Protein AF-A0A965UVC6-F1 (afdb_monomer_lite)

pLDDT: mean 78.55, std 13.64, range [36.78, 94.44]

Secondary structure (DSSP, 8-state):
-PPPPPPPPPPGGGSPPTTS-HHHHTTGGGS-HHHHHHHHHHHHHHHHHHHHHHHHHHHHHHHHHHHGGGHHHHHHTT--HHHHHHHHHHHHHHHHHS-HHHHHHHHHHHIIIIIIHHH-THHHHHHHHHHTT------HHHHHHHHHHHHHHHHHHHHHHHHHHHHHHHHHHHHHHHHHHHHHHHTTSTTTTTSHHHHHHHHHHHHHTT----HHHHHHHHHHH-HHHHHHHHHHHHHHHHHHHHHHHHHHHHHHHHHTT-------------HHHHHHHHHHHH--

Structure (mmCIF, N/CA/C/O backbone):
data_AF-A0A965UVC6-F1
#
_entry.id   AF-A0A965UVC6-F1
#
loop_
_atom_site.group_PDB
_atom_site.id
_atom_site.type_symbol
_atom_site.label_atom_id
_atom_site.label_alt_id
_atom_site.label_comp_id
_atom_site.label_asym_id
_atom_site.label_entity_id
_atom_site.label_seq_id
_atom_site.pdbx_PDB_ins_code
_atom_site.Cartn_x
_atom_site.Cartn_y
_atom_site.Cartn_z
_atom_site.occupancy
_atom_site.B_iso_or_equiv
_atom_site.auth_seq_id
_atom_site.auth_comp_id
_atom_site.auth_asym_id
_atom_site.auth_atom_id
_atom_site.pdbx_PDB_model_num
ATOM 1 N N . MET A 1 1 ? 54.326 5.078 -13.523 1.00 43.41 1 MET A N 1
ATOM 2 C CA . MET A 1 1 ? 52.968 5.033 -14.102 1.00 43.41 1 MET A CA 1
ATOM 3 C C . MET A 1 1 ? 52.006 5.610 -13.079 1.00 43.41 1 MET A C 1
ATOM 5 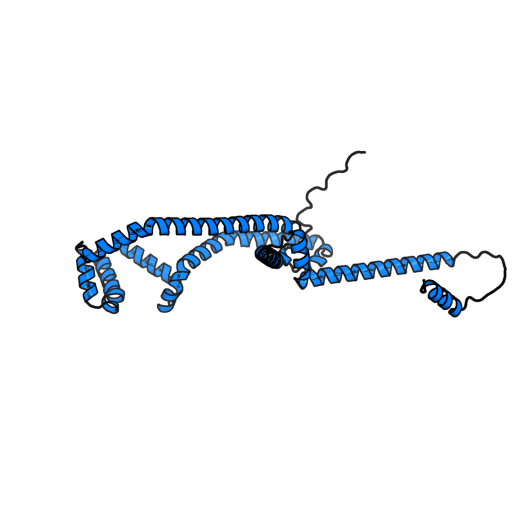O O . MET A 1 1 ? 51.889 5.038 -12.004 1.00 43.41 1 MET A O 1
ATOM 9 N N . GLN A 1 2 ? 51.420 6.780 -13.345 1.00 37.00 2 GLN A N 1
ATOM 10 C CA . GLN A 1 2 ? 50.394 7.352 -12.468 1.00 37.00 2 GLN A CA 1
ATOM 11 C C . GLN A 1 2 ? 49.068 6.607 -12.692 1.00 37.00 2 GLN A C 1
ATOM 13 O O . GLN A 1 2 ? 48.707 6.376 -13.848 1.00 37.00 2 GLN A O 1
ATOM 18 N N . PRO A 1 3 ? 48.348 6.210 -11.630 1.00 43.28 3 PRO A N 1
ATOM 19 C CA . PRO A 1 3 ? 47.014 5.649 -11.773 1.00 43.28 3 PRO A CA 1
ATOM 20 C C . PRO A 1 3 ? 46.064 6.746 -12.272 1.00 43.28 3 PRO A C 1
ATOM 22 O O . PRO A 1 3 ? 45.997 7.830 -11.694 1.00 43.28 3 PRO A O 1
ATOM 25 N N . GLY A 1 4 ? 45.364 6.468 -13.374 1.00 41.16 4 GLY A N 1
ATOM 26 C CA . GLY A 1 4 ? 44.398 7.386 -13.977 1.00 41.16 4 GLY A CA 1
ATOM 27 C C . GLY A 1 4 ? 43.240 7.740 -13.030 1.00 41.16 4 GLY A C 1
ATOM 28 O O . GLY A 1 4 ? 42.971 7.005 -12.073 1.00 41.16 4 GLY A O 1
ATOM 29 N N . PRO A 1 5 ? 42.550 8.867 -13.274 1.00 48.66 5 PRO A N 1
ATOM 30 C CA . PRO A 1 5 ? 41.519 9.369 -12.378 1.00 48.66 5 PRO A CA 1
ATOM 31 C C . PRO A 1 5 ? 40.356 8.375 -12.286 1.00 48.66 5 PRO A C 1
ATOM 33 O O . PRO A 1 5 ? 39.847 7.886 -13.296 1.00 48.66 5 PRO A O 1
ATOM 36 N N . LYS A 1 6 ? 39.937 8.070 -11.050 1.00 50.59 6 LYS A N 1
ATOM 37 C CA . LYS A 1 6 ? 38.729 7.284 -10.775 1.00 50.59 6 LYS A CA 1
ATOM 38 C C . LYS A 1 6 ? 37.532 7.975 -11.446 1.00 50.59 6 LYS A C 1
ATOM 40 O O . LYS A 1 6 ? 37.390 9.186 -11.266 1.00 50.59 6 LYS A O 1
ATOM 45 N N . PRO A 1 7 ? 36.667 7.251 -12.181 1.00 44.34 7 PRO A N 1
ATOM 46 C CA . PRO A 1 7 ? 35.472 7.845 -12.763 1.00 44.34 7 PRO A CA 1
ATOM 47 C C . PRO A 1 7 ? 34.614 8.436 -11.644 1.00 44.34 7 PRO A C 1
ATOM 49 O O . PRO A 1 7 ? 34.225 7.722 -10.717 1.00 44.34 7 PRO A O 1
ATOM 52 N N . GLY A 1 8 ? 34.357 9.742 -11.715 1.00 42.81 8 GLY A N 1
ATOM 53 C CA . GLY A 1 8 ? 33.402 10.406 -10.836 1.00 42.81 8 GLY A CA 1
ATOM 54 C C . GLY A 1 8 ? 31.992 9.820 -11.002 1.00 42.81 8 GLY A C 1
ATOM 55 O O . GLY A 1 8 ? 31.715 9.135 -11.994 1.00 42.81 8 GLY A O 1
ATOM 56 N N . PRO A 1 9 ? 31.088 10.057 -10.038 1.00 47.34 9 PRO A N 1
ATOM 57 C CA . PRO A 1 9 ? 29.705 9.610 -10.143 1.00 47.34 9 PRO A CA 1
ATOM 58 C C . PRO A 1 9 ? 29.077 10.204 -11.410 1.00 47.34 9 PRO A C 1
ATOM 60 O O . PRO A 1 9 ? 29.049 11.420 -11.586 1.00 47.34 9 PRO A O 1
ATOM 63 N N . LYS A 1 10 ? 28.618 9.330 -12.314 1.00 44.72 10 LYS A N 1
ATOM 64 C CA . LYS A 1 10 ? 27.955 9.733 -13.561 1.00 44.72 10 LYS A CA 1
ATOM 65 C C . LYS A 1 10 ? 26.745 10.626 -13.249 1.00 44.72 10 LYS A C 1
ATOM 67 O O . LYS A 1 10 ? 25.980 10.274 -12.345 1.00 44.72 10 LYS A O 1
ATOM 72 N N . PRO A 1 11 ? 26.545 11.735 -13.980 1.00 45.03 11 PRO A N 1
ATOM 73 C CA . PRO A 1 11 ? 25.421 12.632 -13.750 1.00 45.03 11 PRO A CA 1
ATOM 74 C C . PRO A 1 11 ? 24.090 11.882 -13.917 1.00 45.03 11 PRO A C 1
ATOM 76 O O . PRO A 1 11 ? 23.896 11.120 -14.864 1.00 45.03 11 PRO A O 1
ATOM 79 N N . GLN A 1 12 ? 23.160 12.103 -12.984 1.00 51.09 12 GLN A N 1
ATOM 80 C CA . GLN A 1 12 ? 21.847 11.441 -12.911 1.00 51.09 12 GLN A CA 1
ATOM 81 C C . GLN A 1 12 ? 20.962 11.628 -14.165 1.00 51.09 12 GLN A C 1
ATOM 83 O O . GLN A 1 12 ? 19.968 10.925 -14.298 1.00 51.09 12 GLN A O 1
ATOM 88 N N . GLY A 1 13 ? 21.332 12.504 -15.108 1.00 54.81 13 GLY A N 1
ATOM 89 C CA . GLY A 1 13 ? 20.620 12.725 -16.375 1.00 54.81 13 GLY A CA 1
ATOM 90 C C . GLY A 1 13 ? 20.910 11.716 -17.498 1.00 54.81 13 GLY A C 1
ATOM 91 O O . GLY A 1 13 ? 20.270 11.773 -18.545 1.00 54.81 13 GLY A O 1
ATOM 92 N N . GLU A 1 14 ? 21.855 10.785 -17.322 1.00 62.16 14 GLU A N 1
ATOM 93 C CA . GLU A 1 14 ? 22.185 9.795 -18.365 1.00 62.16 14 GLU A CA 1
ATOM 94 C C . GLU A 1 14 ? 21.266 8.564 -18.373 1.00 62.16 14 GLU A C 1
ATOM 96 O O . GLU A 1 14 ? 21.222 7.842 -19.371 1.00 62.16 14 GLU A O 1
ATOM 101 N N . ARG A 1 15 ? 20.534 8.292 -17.286 1.00 74.50 15 ARG A N 1
ATOM 102 C CA . ARG A 1 15 ? 19.712 7.078 -17.177 1.00 74.50 15 ARG A CA 1
ATOM 103 C C . ARG A 1 15 ? 18.270 7.352 -17.584 1.00 74.50 15 ARG A C 1
ATOM 105 O O . ARG A 1 15 ? 17.692 8.360 -17.192 1.00 74.50 15 ARG A O 1
ATOM 112 N N . ALA A 1 16 ? 17.699 6.424 -18.347 1.00 84.25 16 ALA A N 1
ATOM 113 C CA . ALA A 1 16 ? 16.284 6.451 -18.686 1.00 84.25 16 ALA A CA 1
ATOM 114 C C . ALA A 1 16 ? 15.423 6.383 -17.410 1.00 84.25 16 ALA A C 1
ATOM 116 O O . ALA A 1 16 ? 15.834 5.715 -16.451 1.00 84.25 16 ALA A O 1
ATOM 117 N N . PRO A 1 17 ? 14.233 7.010 -17.389 1.00 85.94 17 PRO A N 1
ATOM 118 C CA . PRO A 1 17 ? 13.333 6.920 -16.245 1.00 85.94 17 PRO A CA 1
ATOM 119 C C . PRO A 1 17 ? 13.006 5.464 -15.894 1.00 85.94 17 PRO A C 1
ATOM 121 O O . PRO A 1 17 ? 12.679 4.652 -16.761 1.00 85.94 17 PRO A O 1
ATOM 124 N N . ALA A 1 18 ? 13.095 5.121 -14.607 1.00 81.06 18 ALA A N 1
ATOM 125 C CA . ALA A 1 18 ? 12.882 3.752 -14.131 1.00 81.06 18 ALA A CA 1
ATOM 126 C C . ALA A 1 18 ? 11.429 3.277 -14.292 1.00 81.06 18 ALA A C 1
ATOM 128 O O . ALA A 1 18 ? 11.187 2.079 -14.393 1.00 81.06 18 ALA A O 1
ATOM 129 N N . SER A 1 19 ? 10.482 4.217 -14.338 1.00 81.62 19 SER A N 1
ATOM 130 C CA . SER A 1 19 ? 9.057 3.982 -14.589 1.00 81.62 19 SER A CA 1
ATOM 131 C C . SER A 1 19 ? 8.773 3.472 -16.007 1.00 81.62 19 SER A C 1
ATOM 133 O O . SER A 1 19 ? 7.699 2.931 -16.271 1.00 81.62 19 SER A O 1
ATOM 135 N N . TRP A 1 20 ? 9.715 3.644 -16.938 1.00 86.12 20 TRP A N 1
ATOM 136 C CA . TRP A 1 20 ? 9.533 3.242 -18.325 1.00 86.12 20 TRP A CA 1
ATOM 137 C C . TRP A 1 20 ? 9.774 1.751 -18.514 1.00 86.12 20 TRP A C 1
ATOM 139 O O . TRP A 1 20 ? 10.645 1.145 -17.885 1.00 86.12 20 TRP A O 1
ATOM 149 N N . ARG A 1 21 ? 9.041 1.183 -19.475 1.00 86.31 21 ARG A N 1
ATOM 150 C CA . ARG A 1 21 ? 9.212 -0.206 -19.903 1.00 86.31 21 ARG A CA 1
ATOM 151 C C . ARG A 1 21 ? 10.644 -0.454 -20.397 1.00 86.31 21 ARG A C 1
ATOM 153 O O . ARG A 1 21 ? 11.158 0.391 -21.137 1.00 86.31 21 ARG A O 1
ATOM 160 N N . PRO A 1 22 ? 11.244 -1.622 -20.094 1.00 84.31 22 PRO A N 1
ATOM 161 C CA . PRO A 1 22 ? 12.591 -1.987 -20.534 1.00 84.31 22 PRO A CA 1
ATOM 162 C C . PRO A 1 22 ? 12.847 -1.723 -22.019 1.00 84.31 22 PRO A C 1
ATOM 164 O O . PRO A 1 22 ? 13.830 -1.074 -22.361 1.00 84.31 22 PRO A O 1
ATOM 167 N N . GLU A 1 23 ? 11.921 -2.143 -22.888 1.00 85.00 23 GLU A N 1
ATOM 168 C CA . GLU A 1 23 ? 12.033 -1.967 -24.345 1.00 85.00 23 GLU A CA 1
ATOM 169 C C . GLU A 1 23 ? 12.188 -0.496 -24.761 1.00 85.00 23 GLU A C 1
ATOM 171 O O . GLU A 1 23 ? 12.938 -0.176 -25.677 1.00 85.00 23 GLU A O 1
ATOM 176 N N . VAL A 1 24 ? 11.483 0.413 -24.086 1.00 85.81 24 VAL A N 1
ATOM 177 C CA . VAL A 1 24 ? 11.485 1.846 -24.413 1.00 85.81 24 VAL A CA 1
ATOM 178 C C . VAL A 1 24 ? 12.762 2.512 -23.904 1.00 85.81 24 VAL A C 1
ATOM 180 O O . VAL A 1 24 ? 13.294 3.414 -24.553 1.00 85.81 24 VAL A O 1
ATOM 183 N N . ARG A 1 25 ? 13.301 2.041 -22.772 1.00 86.56 25 ARG A N 1
ATOM 184 C CA . ARG A 1 25 ? 14.552 2.560 -22.199 1.00 86.56 25 ARG A CA 1
ATOM 185 C C . ARG A 1 25 ? 15.756 2.338 -23.121 1.00 86.56 25 ARG A C 1
ATOM 187 O O . ARG A 1 25 ? 16.666 3.162 -23.100 1.00 86.56 25 ARG A O 1
ATOM 194 N N . GLU A 1 26 ? 15.730 1.324 -23.993 1.00 86.06 26 GLU A N 1
ATOM 195 C CA . GLU A 1 26 ? 16.761 1.105 -25.026 1.00 86.06 26 GLU A CA 1
ATOM 196 C C . GLU A 1 26 ? 16.934 2.303 -25.969 1.00 86.06 26 GLU A C 1
ATOM 198 O O . GLU A 1 26 ? 18.038 2.598 -26.429 1.00 86.06 26 GLU A O 1
ATOM 203 N N . HIS A 1 27 ? 15.845 3.022 -26.241 1.00 87.00 27 HIS A N 1
ATOM 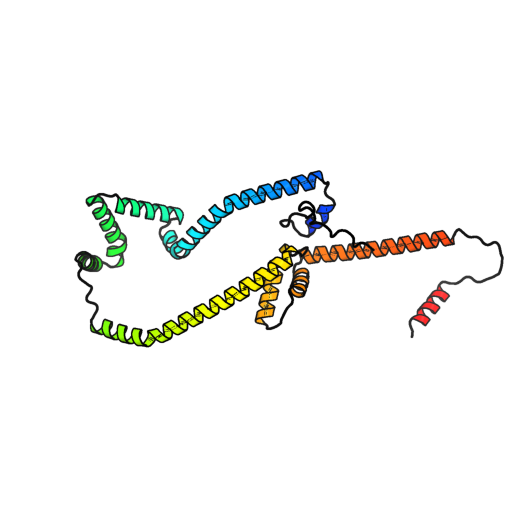204 C CA . HIS A 1 27 ? 15.837 4.165 -27.149 1.00 87.00 27 HIS A CA 1
ATOM 205 C C . HIS A 1 27 ? 16.272 5.473 -26.477 1.00 87.00 27 HIS A C 1
ATOM 207 O O . HIS A 1 27 ? 16.463 6.477 -27.158 1.00 87.00 27 HIS A O 1
ATOM 213 N N . TRP A 1 28 ? 16.493 5.483 -25.159 1.00 87.19 28 TRP A N 1
ATOM 214 C CA . TRP A 1 28 ? 16.831 6.693 -24.404 1.00 87.19 28 TRP A CA 1
ATOM 215 C C . TRP A 1 28 ? 18.083 7.404 -24.929 1.00 87.19 28 TRP A C 1
ATOM 217 O O . TRP A 1 28 ? 18.104 8.625 -25.094 1.00 87.19 28 TRP A O 1
ATOM 227 N N . ALA A 1 29 ? 19.121 6.636 -25.265 1.00 86.00 29 ALA A N 1
ATOM 228 C CA . ALA A 1 29 ? 20.362 7.183 -25.808 1.00 86.00 29 ALA A CA 1
ATOM 229 C C . ALA A 1 29 ? 20.173 7.846 -27.188 1.00 86.00 29 ALA A C 1
ATOM 231 O O . ALA A 1 29 ? 20.958 8.720 -27.550 1.00 86.00 29 ALA A O 1
ATOM 232 N N . GLN A 1 30 ? 19.128 7.461 -27.930 1.00 88.75 30 GLN A N 1
ATOM 233 C CA . GLN A 1 30 ? 18.809 7.988 -29.263 1.00 88.75 30 GLN A CA 1
ATOM 234 C C . GLN A 1 30 ? 18.066 9.331 -29.200 1.00 88.75 30 GLN A C 1
ATOM 236 O O . GLN A 1 30 ? 18.016 10.046 -30.198 1.00 88.75 30 GLN A O 1
ATOM 241 N N . LEU A 1 31 ? 17.496 9.691 -28.043 1.00 86.69 31 LEU A N 1
ATOM 242 C CA . LEU A 1 31 ? 16.800 10.963 -27.871 1.00 86.69 31 LEU A CA 1
ATOM 243 C C . LEU A 1 31 ? 17.791 12.141 -27.873 1.00 86.69 31 LEU A C 1
ATOM 245 O O . LEU A 1 31 ? 18.856 12.036 -27.258 1.00 86.69 31 LEU A O 1
ATOM 249 N N . PRO A 1 32 ? 17.448 13.285 -28.494 1.00 90.75 32 PRO A N 1
ATOM 250 C CA . PRO A 1 32 ? 18.256 14.495 -28.393 1.00 90.75 32 PRO A CA 1
ATOM 251 C C . PRO A 1 32 ? 18.433 14.944 -26.937 1.00 90.75 32 PRO A C 1
ATOM 253 O O . PRO A 1 32 ? 17.515 14.834 -26.122 1.00 90.75 32 PRO A O 1
ATOM 256 N N . GLU A 1 33 ? 19.594 15.514 -26.619 1.00 86.38 33 GLU A N 1
ATOM 257 C CA . GLU A 1 33 ? 19.902 16.065 -25.294 1.00 86.38 33 GLU A CA 1
ATOM 258 C C . GLU A 1 33 ? 18.836 17.027 -24.729 1.00 86.38 33 GLU A C 1
ATOM 260 O O . GLU A 1 33 ? 18.436 16.810 -23.583 1.00 86.38 33 GLU A O 1
ATOM 265 N N . PRO A 1 34 ? 18.289 18.007 -25.486 1.00 87.88 34 PRO A N 1
ATOM 266 C CA . PRO A 1 34 ? 17.251 18.891 -24.948 1.00 87.88 34 PRO A CA 1
ATOM 267 C C . PRO A 1 34 ? 15.970 18.139 -24.557 1.00 87.88 34 PRO A C 1
ATOM 269 O O . PRO A 1 34 ? 15.313 18.502 -23.586 1.00 87.88 34 PRO A O 1
ATOM 272 N N . VAL A 1 35 ? 15.635 17.053 -25.264 1.00 88.62 35 VAL A N 1
ATOM 273 C CA . VAL A 1 35 ? 14.462 16.223 -24.947 1.00 88.62 35 VAL A CA 1
ATOM 274 C C . VAL A 1 35 ? 14.707 15.419 -23.672 1.00 88.62 35 VAL A C 1
ATOM 276 O O . VAL A 1 35 ? 13.840 15.370 -22.803 1.00 88.62 35 VAL A O 1
ATOM 279 N N . ARG A 1 36 ? 15.898 14.825 -23.518 1.00 88.06 36 ARG A N 1
ATOM 280 C CA . ARG A 1 36 ? 16.261 14.109 -22.284 1.00 88.06 36 ARG A CA 1
ATOM 281 C C . ARG A 1 36 ? 16.237 15.029 -21.065 1.00 88.06 36 ARG A C 1
ATOM 283 O O . ARG A 1 36 ? 15.727 14.624 -20.023 1.00 88.06 36 ARG A O 1
ATOM 290 N N . ALA A 1 37 ? 16.744 16.255 -21.200 1.00 87.31 37 ALA A N 1
ATOM 291 C CA . ALA A 1 37 ? 16.749 17.242 -20.123 1.00 87.31 37 ALA A CA 1
ATOM 292 C C . ALA A 1 37 ? 15.326 17.606 -19.661 1.00 87.31 37 ALA A C 1
ATOM 294 O O . ALA A 1 37 ? 15.052 17.600 -18.460 1.00 87.31 37 ALA A O 1
ATOM 295 N N . GLU A 1 38 ? 14.402 17.845 -20.597 1.00 89.31 38 GLU A N 1
ATOM 296 C CA . GLU A 1 38 ? 12.999 18.132 -20.267 1.00 89.31 38 GLU A CA 1
ATOM 297 C C . GLU A 1 38 ? 12.275 16.931 -19.642 1.00 89.31 38 GLU A C 1
ATOM 299 O O . GLU A 1 38 ? 11.506 17.101 -18.695 1.00 89.31 38 GLU A O 1
ATOM 304 N N . VAL A 1 39 ? 12.556 15.704 -20.095 1.00 90.00 39 VAL A N 1
ATOM 305 C CA . VAL A 1 39 ? 12.002 14.492 -19.465 1.00 90.00 39 VAL A CA 1
ATOM 306 C C . VAL A 1 39 ? 12.486 14.358 -18.022 1.00 90.00 39 VAL A C 1
ATOM 308 O O . VAL A 1 39 ? 11.670 14.164 -17.127 1.00 90.00 39 VAL A O 1
ATOM 311 N N . VAL A 1 40 ? 13.789 14.517 -17.766 1.00 88.06 40 VAL A N 1
ATOM 312 C CA . VAL A 1 40 ? 14.339 14.443 -16.400 1.00 88.06 40 VAL A CA 1
ATOM 313 C C . VAL A 1 40 ? 13.729 15.524 -15.506 1.00 88.06 40 VAL A C 1
ATOM 315 O O . VAL A 1 40 ? 13.339 15.235 -14.376 1.00 88.06 40 VAL A O 1
ATOM 318 N N . ARG A 1 41 ? 13.580 16.755 -16.013 1.00 91.31 41 ARG A N 1
ATOM 319 C CA . ARG A 1 41 ? 12.909 17.842 -15.289 1.00 91.31 41 ARG A CA 1
ATOM 320 C C . ARG A 1 41 ? 11.474 17.462 -14.903 1.00 91.31 41 ARG A C 1
ATOM 322 O O . ARG A 1 41 ? 11.091 17.651 -13.749 1.00 91.31 41 ARG A O 1
ATOM 329 N N . ARG A 1 42 ? 10.691 16.932 -15.849 1.00 91.31 42 ARG A N 1
ATOM 330 C CA . ARG A 1 42 ? 9.303 16.501 -15.611 1.00 91.31 42 ARG A CA 1
ATOM 331 C C . ARG A 1 42 ? 9.211 15.348 -14.618 1.00 91.31 42 ARG A C 1
ATOM 333 O O . ARG A 1 42 ? 8.345 15.379 -13.753 1.00 91.31 42 ARG A O 1
ATOM 340 N N . GLU A 1 43 ? 10.105 14.368 -14.694 1.00 89.44 43 GLU A N 1
ATOM 341 C CA . GLU A 1 43 ? 10.148 13.249 -13.742 1.00 89.44 43 GLU A CA 1
ATOM 342 C C . GLU A 1 43 ? 10.423 13.736 -12.312 1.00 89.44 43 GLU A C 1
ATOM 344 O O . GLU A 1 43 ? 9.757 13.302 -11.375 1.00 89.44 43 GLU A O 1
ATOM 349 N N . VAL A 1 44 ? 11.341 14.693 -12.131 1.00 88.00 44 VAL A N 1
ATOM 350 C CA . VAL A 1 44 ? 11.598 15.304 -10.815 1.00 88.00 44 VAL A CA 1
ATOM 351 C C . VAL A 1 44 ? 10.370 16.059 -10.300 1.00 88.00 44 VAL A C 1
ATOM 353 O O . VAL A 1 44 ? 10.033 15.946 -9.122 1.00 88.00 44 VAL A O 1
ATOM 356 N N . GLU A 1 45 ? 9.680 16.804 -11.166 1.00 90.00 45 GLU A N 1
ATOM 357 C CA . GLU A 1 45 ? 8.448 17.515 -10.808 1.00 90.00 45 GLU A CA 1
ATOM 358 C C . GLU A 1 45 ? 7.343 16.546 -10.365 1.00 90.00 45 GLU A C 1
ATOM 360 O O . GLU A 1 45 ? 6.764 16.723 -9.293 1.00 90.00 45 GLU A O 1
ATOM 365 N N . VAL A 1 46 ? 7.108 15.480 -11.136 1.00 89.88 46 VAL A N 1
ATOM 366 C CA . VAL A 1 46 ? 6.134 14.432 -10.803 1.00 89.88 46 VAL A CA 1
ATOM 367 C C . VAL A 1 46 ? 6.501 13.747 -9.490 1.00 89.88 46 VAL A C 1
ATOM 369 O O . VAL A 1 46 ? 5.644 13.583 -8.620 1.00 89.88 46 VAL A O 1
ATOM 372 N N . GLN A 1 47 ? 7.774 13.388 -9.308 1.00 86.31 47 GLN A N 1
ATOM 373 C CA . GLN A 1 47 ? 8.247 12.747 -8.085 1.00 86.31 47 GLN A CA 1
ATOM 374 C C . GLN A 1 47 ? 8.040 13.646 -6.864 1.00 86.31 47 GLN A C 1
ATOM 376 O O . GLN A 1 47 ? 7.610 13.163 -5.816 1.00 86.31 47 GLN A O 1
ATOM 381 N N . ARG A 1 48 ? 8.284 14.955 -6.997 1.00 88.69 48 ARG A N 1
ATOM 382 C CA . ARG A 1 48 ? 8.028 15.932 -5.935 1.00 88.69 48 ARG A CA 1
ATOM 383 C C . ARG A 1 48 ? 6.542 15.994 -5.582 1.00 88.69 48 ARG A C 1
ATOM 385 O O . ARG A 1 48 ? 6.199 15.838 -4.416 1.00 88.69 48 ARG A O 1
ATOM 392 N N . THR A 1 49 ? 5.653 16.131 -6.564 1.00 87.56 49 THR A N 1
ATOM 393 C CA . THR A 1 49 ? 4.199 16.172 -6.316 1.00 87.56 49 THR A CA 1
ATOM 394 C C . THR A 1 49 ? 3.677 14.864 -5.703 1.00 87.56 49 THR A C 1
ATOM 396 O O . THR A 1 49 ? 2.788 14.860 -4.844 1.00 87.56 49 THR A O 1
ATOM 399 N N . LEU A 1 50 ? 4.253 13.721 -6.086 1.00 87.56 50 LEU A N 1
ATOM 400 C CA . LEU A 1 50 ? 3.947 12.441 -5.449 1.00 87.56 50 LEU A CA 1
ATOM 401 C C . LEU A 1 50 ? 4.424 12.396 -3.993 1.00 87.56 50 LEU A C 1
ATOM 403 O O . LEU A 1 50 ? 3.704 11.862 -3.150 1.00 87.56 50 LEU A O 1
ATOM 407 N N . GLN A 1 51 ? 5.593 12.956 -3.682 1.00 86.81 51 GLN A N 1
ATOM 408 C CA . GLN A 1 51 ? 6.097 13.044 -2.309 1.00 86.81 51 GLN A CA 1
ATOM 409 C C . GLN A 1 51 ? 5.243 13.971 -1.440 1.00 86.81 51 GLN A C 1
ATOM 411 O O . GLN A 1 51 ? 4.894 13.586 -0.328 1.00 86.81 51 GLN A O 1
ATOM 416 N N . GLU A 1 52 ? 4.834 15.129 -1.957 1.00 88.56 52 GLU A N 1
ATOM 417 C CA . GLU A 1 52 ? 3.953 16.075 -1.252 1.00 88.56 52 GLU A CA 1
ATOM 418 C C . GLU A 1 52 ? 2.617 15.423 -0.858 1.00 88.56 52 GLU A C 1
ATOM 420 O O . GLU A 1 52 ? 2.118 15.604 0.249 1.00 88.56 52 GLU A O 1
ATOM 425 N N . SER A 1 53 ? 2.063 14.578 -1.730 1.00 88.44 53 SER A N 1
ATOM 426 C CA . SER A 1 53 ? 0.834 13.822 -1.450 1.00 88.44 53 SER A CA 1
ATOM 427 C C . SER A 1 53 ? 1.066 12.493 -0.721 1.00 88.44 53 SER A C 1
ATOM 429 O O . SER A 1 53 ? 0.104 11.800 -0.383 1.00 88.44 53 SER A O 1
ATOM 431 N N . ALA A 1 54 ? 2.316 12.079 -0.491 1.00 86.75 54 ALA A N 1
ATOM 432 C CA . ALA A 1 54 ? 2.613 10.803 0.156 1.00 86.75 54 ALA A CA 1
ATOM 433 C C . ALA A 1 54 ? 2.195 10.807 1.630 1.00 86.75 54 ALA A C 1
ATOM 435 O O . ALA A 1 54 ? 1.692 9.800 2.121 1.00 86.75 54 ALA A O 1
ATOM 436 N N . GLU A 1 55 ? 2.368 11.930 2.329 1.00 86.12 55 GLU A N 1
ATOM 437 C CA . GLU A 1 55 ? 1.952 12.063 3.727 1.00 86.12 55 GLU A CA 1
ATOM 438 C C . GLU A 1 55 ? 0.428 11.998 3.871 1.00 86.12 55 GLU A C 1
ATOM 440 O O . GLU A 1 55 ? -0.081 11.202 4.657 1.00 86.12 55 GLU A O 1
ATOM 445 N N . ALA A 1 56 ? -0.308 12.737 3.035 1.00 85.44 56 ALA A N 1
ATOM 446 C CA . ALA A 1 56 ? -1.769 12.689 3.015 1.00 85.44 56 ALA A CA 1
ATOM 447 C C . ALA A 1 56 ? -2.298 11.272 2.727 1.00 85.44 56 ALA A C 1
ATOM 449 O O . ALA A 1 56 ? -3.223 10.809 3.394 1.00 85.44 56 ALA A O 1
ATOM 450 N N . ARG A 1 57 ? -1.674 10.556 1.779 1.00 87.38 57 ARG A N 1
ATOM 451 C CA . ARG A 1 57 ? -2.011 9.157 1.473 1.00 87.38 57 ARG A CA 1
ATOM 452 C C . ARG A 1 57 ? -1.746 8.228 2.652 1.00 87.38 57 ARG A C 1
ATOM 454 O O . ARG A 1 57 ? -2.629 7.463 3.014 1.00 87.38 57 ARG A O 1
ATOM 461 N N . LYS A 1 58 ? -0.588 8.348 3.309 1.00 88.25 58 LYS A N 1
ATOM 462 C CA . LYS A 1 58 ? -0.275 7.560 4.513 1.00 88.25 58 LYS A CA 1
ATOM 463 C C . LYS A 1 58 ? -1.292 7.784 5.630 1.00 88.25 58 LYS A C 1
ATOM 465 O O . LYS A 1 58 ? -1.713 6.820 6.261 1.00 88.25 58 LYS A O 1
ATOM 470 N N . SER A 1 59 ? -1.697 9.030 5.866 1.00 85.62 59 SER A N 1
ATOM 471 C CA . SER A 1 59 ? -2.717 9.350 6.869 1.00 85.62 59 SER A CA 1
ATOM 472 C C . SER A 1 59 ? -4.071 8.753 6.504 1.00 85.62 59 SER A C 1
ATOM 474 O O . SER A 1 59 ? -4.726 8.152 7.354 1.00 85.62 59 SER A O 1
ATOM 476 N N . PHE A 1 60 ? -4.469 8.856 5.236 1.00 88.12 60 PHE A N 1
ATOM 477 C CA . PHE A 1 60 ? -5.698 8.239 4.747 1.00 88.12 60 PHE A CA 1
ATOM 478 C C . PHE A 1 60 ? -5.675 6.714 4.918 1.00 88.12 60 PHE A C 1
ATOM 480 O O . PHE A 1 60 ? -6.608 6.149 5.489 1.00 88.12 60 PHE A O 1
ATOM 487 N N . ASP A 1 61 ? -4.587 6.058 4.515 1.00 89.75 61 ASP A N 1
ATOM 488 C CA . ASP A 1 61 ? -4.414 4.611 4.653 1.00 89.75 61 ASP A CA 1
ATOM 489 C C . ASP A 1 61 ? -4.444 4.174 6.124 1.00 89.75 61 ASP A C 1
ATOM 491 O O . ASP A 1 61 ? -5.048 3.155 6.459 1.00 89.75 61 ASP A O 1
ATOM 495 N N . ALA A 1 62 ? -3.839 4.952 7.028 1.00 89.00 62 ALA A N 1
ATOM 496 C CA . ALA A 1 62 ? -3.864 4.680 8.464 1.00 89.00 62 ALA A CA 1
ATOM 497 C C . ALA A 1 62 ? -5.286 4.763 9.045 1.00 89.00 62 ALA A C 1
ATOM 499 O O . ALA A 1 62 ? -5.697 3.887 9.815 1.00 89.00 62 ALA A O 1
ATOM 500 N N . VAL A 1 63 ? -6.061 5.777 8.647 1.00 88.75 63 VAL A N 1
ATOM 501 C CA . VAL A 1 63 ? -7.469 5.918 9.047 1.00 88.75 63 VAL A CA 1
ATOM 502 C C . VAL A 1 63 ? -8.295 4.756 8.498 1.00 88.75 63 VAL A C 1
ATOM 504 O O . VAL A 1 63 ? -8.990 4.085 9.260 1.00 88.75 63 VAL A O 1
ATOM 507 N N . MET A 1 64 ? -8.170 4.447 7.205 1.00 88.50 64 MET A N 1
ATOM 508 C CA . MET A 1 64 ? -8.903 3.338 6.586 1.00 88.50 64 MET A CA 1
ATOM 509 C C . MET A 1 64 ? -8.543 1.991 7.215 1.00 88.50 64 MET A C 1
ATOM 511 O O . MET A 1 64 ? -9.431 1.189 7.487 1.00 88.50 64 MET A O 1
ATOM 515 N N . ARG A 1 65 ? -7.269 1.755 7.546 1.00 91.19 65 ARG A N 1
ATOM 516 C CA . ARG A 1 65 ? -6.828 0.541 8.248 1.00 91.19 65 ARG A CA 1
ATOM 517 C C . ARG A 1 65 ? -7.426 0.418 9.649 1.00 91.19 65 ARG A C 1
ATOM 519 O O . ARG A 1 65 ? -7.704 -0.693 10.091 1.00 91.19 65 ARG A O 1
ATOM 526 N N . THR A 1 66 ? -7.637 1.541 10.330 1.00 89.81 66 THR A N 1
ATOM 527 C CA . THR A 1 66 ? -8.282 1.576 11.652 1.00 89.81 66 THR A CA 1
ATOM 528 C C . THR A 1 66 ? -9.776 1.264 11.553 1.00 89.81 66 THR A C 1
ATOM 530 O O . THR A 1 66 ? -10.333 0.615 12.435 1.00 89.81 66 THR A O 1
ATOM 533 N N . ILE A 1 67 ? -10.421 1.689 10.464 1.00 90.31 67 ILE A N 1
ATOM 534 C CA . ILE A 1 67 ? -11.859 1.496 10.238 1.00 90.31 67 ILE A CA 1
ATOM 535 C C . ILE A 1 67 ? -12.172 0.143 9.591 1.00 90.31 67 ILE A C 1
ATOM 537 O O . ILE A 1 67 ? -13.278 -0.360 9.762 1.00 90.31 67 ILE A O 1
ATOM 541 N N . ALA A 1 68 ? -11.213 -0.476 8.900 1.00 92.19 68 ALA A N 1
ATOM 542 C CA . ALA A 1 68 ? -11.398 -1.724 8.158 1.00 92.19 68 ALA A CA 1
ATOM 543 C C . ALA A 1 68 ? -12.144 -2.835 8.934 1.00 92.19 68 ALA A C 1
ATOM 545 O O . ALA A 1 68 ? -13.049 -3.436 8.355 1.00 92.19 68 ALA A O 1
ATOM 546 N N . PRO A 1 69 ? -11.882 -3.091 10.235 1.00 94.44 69 PRO A N 1
ATOM 547 C CA . PRO A 1 69 ? -12.630 -4.101 10.992 1.00 94.44 69 PRO A CA 1
ATOM 548 C C . PRO A 1 69 ? -14.123 -3.776 11.169 1.00 94.44 69 PRO A C 1
ATOM 550 O O . PRO A 1 69 ? -14.930 -4.678 11.378 1.00 94.44 69 PRO A O 1
ATOM 553 N N . TYR A 1 70 ? -14.494 -2.497 11.090 1.00 91.44 70 TYR A N 1
ATOM 554 C CA . TYR A 1 70 ? -15.849 -1.994 11.317 1.00 91.44 70 TYR A CA 1
ATOM 555 C C . TYR A 1 70 ? -16.610 -1.691 10.021 1.00 91.44 70 TYR A C 1
ATOM 557 O O . TYR A 1 70 ? -17.789 -1.342 10.064 1.00 91.44 70 TYR A O 1
ATOM 565 N N . GLU A 1 71 ? -15.970 -1.843 8.858 1.00 88.56 71 GLU A N 1
ATOM 566 C CA . GLU A 1 71 ? -16.545 -1.483 7.558 1.00 88.56 71 GLU A CA 1
ATOM 567 C C . GLU A 1 71 ? -17.850 -2.242 7.264 1.00 88.56 71 GLU A C 1
ATOM 569 O O . GLU A 1 71 ? -18.787 -1.679 6.701 1.00 88.56 71 GLU A O 1
ATOM 574 N N . ALA A 1 72 ? -17.946 -3.503 7.698 1.00 91.25 72 ALA A N 1
ATOM 575 C CA . ALA A 1 72 ? -19.161 -4.303 7.556 1.00 91.25 72 ALA A CA 1
ATOM 576 C C . ALA A 1 72 ? -20.355 -3.698 8.317 1.00 91.25 72 ALA A C 1
ATOM 578 O O . ALA A 1 72 ? -21.466 -3.677 7.791 1.00 91.25 72 ALA A O 1
ATOM 579 N N . PHE A 1 73 ? -20.126 -3.161 9.520 1.00 87.50 73 PHE A N 1
ATOM 580 C CA . PHE A 1 73 ? -21.169 -2.503 10.311 1.00 87.50 73 PHE A CA 1
ATOM 581 C C . PHE A 1 73 ? -21.572 -1.163 9.694 1.00 87.50 73 PHE A C 1
ATOM 583 O O . PHE A 1 73 ? -22.757 -0.893 9.533 1.00 87.50 73 PHE A O 1
ATOM 590 N N . ILE A 1 74 ? -20.592 -0.373 9.249 1.00 88.06 74 ILE A N 1
ATOM 591 C CA . ILE A 1 74 ? -20.829 0.919 8.586 1.00 88.06 74 ILE A CA 1
ATOM 592 C C . ILE A 1 74 ? -21.667 0.735 7.311 1.00 88.06 74 ILE A C 1
ATOM 594 O O . ILE A 1 74 ? -22.606 1.492 7.064 1.00 88.06 74 ILE A O 1
ATOM 598 N N . LYS A 1 75 ? -21.374 -0.308 6.522 1.00 88.38 75 LYS A N 1
ATOM 599 C CA . LYS A 1 75 ? -22.161 -0.662 5.332 1.00 88.38 75 LYS A CA 1
ATOM 600 C C . LYS A 1 75 ? -23.563 -1.151 5.681 1.00 88.38 75 LYS A C 1
ATOM 602 O O . LYS A 1 75 ? -24.504 -0.803 4.974 1.00 88.38 75 LYS A O 1
ATOM 607 N N . ALA A 1 76 ? -23.718 -1.928 6.755 1.00 87.94 76 ALA A N 1
ATOM 608 C CA . ALA A 1 76 ? -25.031 -2.373 7.225 1.00 87.94 76 ALA A CA 1
ATOM 609 C C . ALA A 1 76 ? -25.932 -1.192 7.637 1.00 87.94 76 ALA A C 1
ATOM 611 O O . ALA A 1 76 ? -27.149 -1.261 7.480 1.00 87.94 76 ALA A O 1
ATOM 612 N N . GLU A 1 77 ? -25.335 -0.089 8.088 1.00 83.50 77 GLU A N 1
ATOM 613 C CA . GLU A 1 77 ? -26.019 1.174 8.389 1.00 83.50 77 GLU A CA 1
ATOM 614 C C . GLU A 1 77 ? -26.219 2.083 7.155 1.00 83.50 77 GLU A C 1
ATOM 616 O O . GLU A 1 77 ? -26.651 3.224 7.299 1.00 83.50 77 GLU A O 1
ATOM 621 N N . ASN A 1 78 ? -25.938 1.600 5.933 1.00 84.56 78 ASN A N 1
ATOM 622 C CA . ASN A 1 78 ? -25.971 2.376 4.681 1.00 84.56 78 ASN A CA 1
ATOM 623 C C . ASN A 1 78 ? -25.115 3.660 4.724 1.00 84.56 78 ASN A C 1
ATOM 625 O O . ASN A 1 78 ? -25.452 4.663 4.094 1.00 84.56 78 ASN A O 1
ATOM 629 N N . SER A 1 79 ? -24.003 3.627 5.461 1.00 88.06 79 SER A N 1
ATOM 630 C CA . SER A 1 79 ? -23.084 4.754 5.629 1.00 88.06 79 SER A CA 1
ATOM 631 C C . SER A 1 79 ? -21.735 4.484 4.952 1.00 88.06 79 SER A C 1
ATOM 633 O O . SER A 1 79 ? -21.457 3.382 4.471 1.00 88.06 79 SER A O 1
ATOM 635 N N . ASN A 1 80 ? -20.876 5.502 4.899 1.00 89.25 80 ASN A N 1
ATOM 636 C CA . ASN A 1 80 ? -19.487 5.373 4.462 1.00 89.25 80 ASN A CA 1
ATOM 637 C C . ASN A 1 80 ? -18.506 5.695 5.609 1.00 89.25 80 ASN A C 1
ATOM 639 O O . ASN A 1 80 ? -18.890 6.361 6.571 1.00 89.25 80 ASN A O 1
ATOM 643 N N . PRO A 1 81 ? -17.236 5.247 5.534 1.00 86.00 81 PRO A N 1
ATOM 644 C CA . PRO A 1 81 ? -16.262 5.450 6.607 1.00 86.00 81 PRO A CA 1
ATOM 645 C C . PRO A 1 81 ? -16.115 6.903 7.066 1.00 86.00 81 PRO A C 1
ATOM 647 O O . PRO A 1 81 ? -16.053 7.158 8.262 1.00 86.00 81 PRO A O 1
ATOM 650 N N . LEU A 1 82 ? -16.103 7.865 6.140 1.00 88.44 82 LEU A N 1
ATOM 651 C CA . LEU A 1 82 ? -15.940 9.278 6.488 1.00 88.44 82 LEU A CA 1
ATOM 652 C C . LEU A 1 82 ? -17.179 9.840 7.194 1.00 88.44 82 LEU A C 1
ATOM 654 O O . LEU A 1 82 ? -17.041 10.564 8.174 1.00 88.44 82 LEU A O 1
ATOM 658 N N . GLN A 1 83 ? -18.377 9.464 6.748 1.00 89.38 83 GLN A N 1
ATOM 659 C CA . GLN A 1 83 ? -19.635 9.831 7.400 1.00 89.38 83 GLN A CA 1
ATOM 660 C C . GLN A 1 83 ? -19.765 9.191 8.782 1.00 89.38 83 GLN A C 1
ATOM 662 O O . GLN A 1 83 ? -20.232 9.836 9.712 1.00 89.38 83 GLN A O 1
ATOM 667 N N . ALA A 1 84 ? -19.329 7.941 8.945 1.00 88.06 84 ALA A N 1
ATOM 668 C CA . ALA A 1 84 ? -19.320 7.278 10.244 1.00 88.06 84 ALA A CA 1
ATOM 669 C C . ALA A 1 84 ? -18.385 7.988 11.239 1.00 88.06 84 ALA A C 1
ATOM 671 O O . ALA A 1 84 ? -18.770 8.194 12.391 1.00 88.06 84 ALA A O 1
ATOM 672 N N . ILE A 1 85 ? -17.195 8.414 10.791 1.00 88.69 85 ILE A N 1
ATOM 673 C CA . ILE A 1 85 ? -16.289 9.239 11.604 1.00 88.69 85 ILE A CA 1
ATOM 674 C C . ILE A 1 85 ? -16.959 10.564 11.968 1.00 88.69 85 ILE A C 1
ATOM 676 O O . ILE A 1 85 ? -16.958 10.930 13.139 1.00 88.69 85 ILE A O 1
ATOM 680 N N . ASP A 1 86 ? -17.528 11.276 10.993 1.00 90.12 86 ASP A N 1
ATOM 681 C CA . ASP A 1 86 ? -18.167 12.575 11.224 1.00 90.12 86 ASP A CA 1
ATOM 682 C C . ASP A 1 86 ? -19.322 12.466 12.228 1.00 90.12 86 ASP A C 1
ATOM 684 O O . ASP A 1 86 ? -19.354 13.183 13.228 1.00 90.12 86 ASP A O 1
ATOM 688 N N . ASN A 1 87 ? -20.200 11.478 12.043 1.00 87.88 87 ASN A N 1
ATOM 689 C C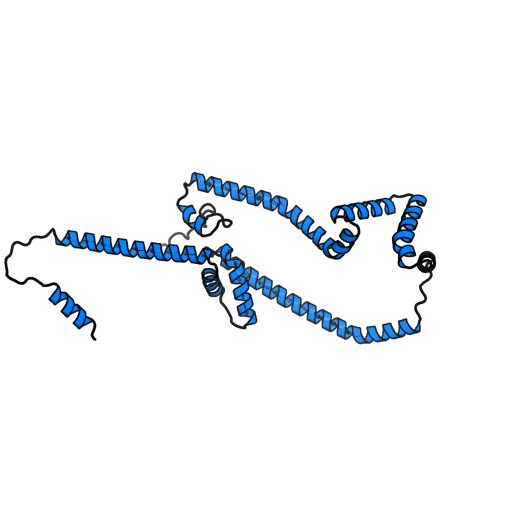A . ASN A 1 87 ? -21.292 11.190 12.965 1.00 87.88 87 ASN A CA 1
ATOM 690 C C . ASN A 1 87 ? -20.764 10.917 14.377 1.00 87.88 87 ASN A C 1
ATOM 692 O O . ASN A 1 87 ? -21.204 11.575 15.319 1.00 87.88 87 ASN A O 1
ATOM 696 N N . LEU A 1 88 ? -19.778 10.025 14.528 1.00 87.69 88 LEU A N 1
ATOM 697 C CA . LEU A 1 88 ? -19.195 9.693 15.830 1.00 87.69 88 LEU A CA 1
ATOM 698 C C . LEU A 1 88 ? -18.548 10.912 16.500 1.00 87.69 88 LEU A C 1
ATOM 700 O O . LEU A 1 88 ? -18.755 11.143 17.692 1.00 87.69 88 LEU A O 1
ATOM 704 N N . MET A 1 89 ? -17.795 1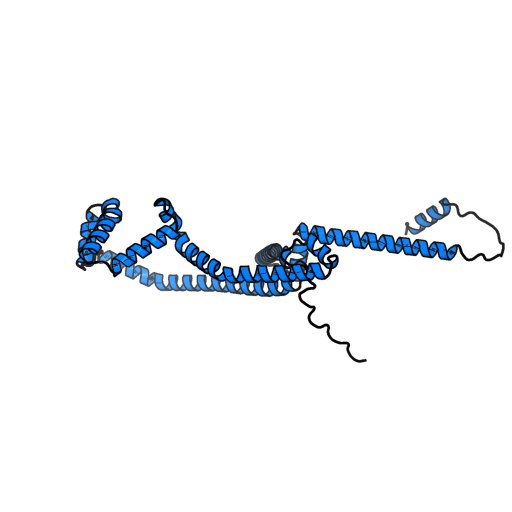1.710 15.744 1.00 90.81 89 MET A N 1
ATOM 705 C CA . MET A 1 89 ? -17.143 12.921 16.246 1.00 90.81 89 MET A CA 1
ATOM 706 C C . MET A 1 89 ? -18.168 13.986 16.639 1.00 90.81 89 MET A C 1
ATOM 708 O O . MET A 1 89 ? -18.014 14.627 17.679 1.00 90.81 89 MET A O 1
ATOM 712 N N . SER A 1 90 ? -19.247 14.139 15.869 1.00 88.88 90 SER A N 1
ATOM 713 C CA . SER A 1 90 ? -20.345 15.052 16.193 1.00 88.88 90 SER A CA 1
ATOM 714 C C . SER A 1 90 ? -21.083 14.620 17.466 1.00 88.88 90 SER A C 1
ATOM 716 O O . SER A 1 90 ? -21.389 15.458 18.318 1.00 88.88 90 SER A O 1
ATOM 718 N N . THR A 1 91 ? -21.306 13.314 17.647 1.00 87.81 91 THR A N 1
ATOM 719 C CA . THR A 1 91 ? -21.883 12.746 18.867 1.00 87.81 91 THR A CA 1
ATOM 720 C C . THR A 1 91 ? -20.951 12.982 20.047 1.00 87.81 91 THR A C 1
ATOM 722 O O . THR A 1 91 ? -21.394 13.499 21.068 1.00 87.81 91 THR A O 1
ATOM 725 N N . ALA A 1 92 ? -19.654 12.696 19.908 1.00 88.31 92 ALA A N 1
ATOM 726 C CA . 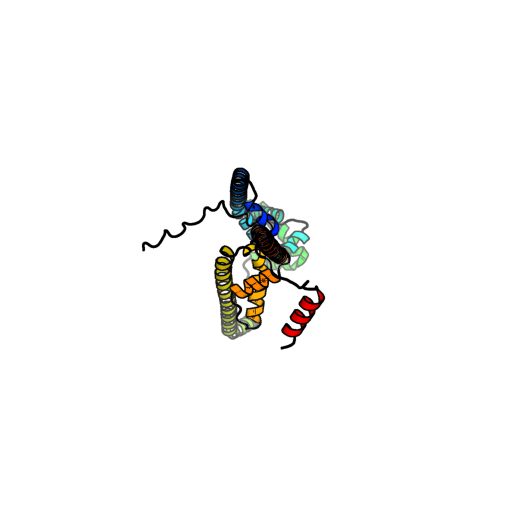ALA A 1 92 ? -18.666 12.926 20.960 1.00 88.31 92 ALA A CA 1
ATOM 727 C C . ALA A 1 92 ? -18.572 14.409 21.360 1.00 88.31 92 ALA A C 1
ATOM 729 O O . ALA A 1 92 ? -18.511 14.726 22.549 1.00 88.31 92 ALA A O 1
ATOM 730 N N . ALA A 1 93 ? -18.615 15.323 20.386 1.00 91.44 93 ALA A N 1
ATOM 731 C CA . ALA A 1 93 ? -18.640 16.759 20.643 1.00 91.44 93 ALA A CA 1
ATOM 732 C C . ALA A 1 93 ? -19.888 17.154 21.445 1.00 91.44 93 ALA A C 1
ATOM 734 O O . ALA A 1 93 ? -19.760 17.778 22.496 1.00 91.44 93 ALA A O 1
ATOM 735 N N . ARG A 1 94 ? -21.079 16.711 21.017 1.00 87.88 94 ARG A N 1
ATOM 736 C CA . ARG A 1 94 ? -22.348 16.967 21.723 1.00 87.88 94 ARG A CA 1
ATOM 737 C C . ARG A 1 94 ? -22.372 16.371 23.126 1.00 87.88 94 ARG A C 1
ATOM 739 O O . ARG A 1 94 ? -22.871 17.020 24.035 1.00 87.88 94 ARG A O 1
ATOM 746 N N . LEU A 1 95 ? -21.806 15.183 23.330 1.00 87.00 95 LEU A N 1
ATOM 747 C CA . LEU A 1 95 ? -21.701 14.588 24.663 1.00 87.00 95 LEU A CA 1
ATOM 748 C C . LEU A 1 95 ? -20.793 15.412 25.593 1.00 87.00 95 LEU A C 1
ATOM 750 O O . LEU A 1 95 ? -20.995 15.426 26.803 1.00 87.00 95 LEU A O 1
ATOM 754 N N . ARG A 1 96 ? -19.793 16.107 25.043 1.00 87.75 96 ARG A N 1
ATOM 755 C CA . ARG A 1 96 ? -18.839 16.902 25.826 1.00 87.75 96 ARG A CA 1
ATOM 756 C C . ARG A 1 96 ? -19.296 18.338 26.078 1.00 87.75 96 ARG A C 1
ATOM 758 O O . ARG A 1 96 ? -18.940 18.902 27.107 1.00 87.75 96 ARG A O 1
ATOM 765 N N . THR A 1 97 ? -20.026 18.939 25.141 1.00 91.06 97 THR A N 1
ATOM 766 C CA . THR A 1 97 ? -20.440 20.352 25.208 1.00 91.06 97 THR A CA 1
ATOM 767 C C . THR A 1 97 ? -21.933 20.544 25.459 1.00 91.06 97 THR A C 1
ATOM 769 O O . THR A 1 97 ? -22.364 21.675 25.664 1.00 91.06 97 THR A O 1
ATOM 772 N N . GLY A 1 98 ? -22.727 19.477 25.381 1.00 86.75 98 GLY A N 1
ATOM 773 C CA . GLY A 1 98 ? -24.176 19.524 25.523 1.00 86.75 98 GLY A CA 1
ATOM 774 C C . GLY A 1 98 ? -24.624 19.796 26.953 1.00 86.75 98 GLY A C 1
ATOM 775 O O . GLY A 1 98 ? -23.914 19.537 27.926 1.00 86.75 98 GLY A O 1
ATOM 776 N N . THR A 1 99 ? -25.839 20.313 27.078 1.00 91.38 99 THR A N 1
ATOM 777 C CA . THR A 1 99 ? -26.479 20.518 28.377 1.00 91.38 99 THR A CA 1
ATOM 778 C C . THR A 1 99 ? -26.986 19.188 28.948 1.00 91.38 99 THR A C 1
ATOM 780 O O . THR A 1 99 ? -27.259 18.236 28.216 1.00 91.38 99 THR A O 1
ATOM 783 N N . ALA A 1 100 ? -27.148 19.109 30.272 1.00 84.00 100 ALA A N 1
ATOM 784 C CA . ALA A 1 100 ? -27.669 17.918 30.951 1.00 84.00 100 ALA A CA 1
ATOM 785 C C . ALA A 1 100 ? -28.971 17.336 30.338 1.00 84.00 100 ALA A C 1
ATOM 787 O O . ALA A 1 100 ? -29.027 16.119 30.142 1.00 84.00 100 ALA A O 1
ATOM 788 N N . PRO A 1 101 ? -30.004 18.135 29.988 1.00 86.88 101 PRO A N 1
ATOM 789 C CA . PRO A 1 101 ? -31.206 17.591 29.352 1.00 86.88 101 PRO A CA 1
ATOM 790 C C . PRO A 1 101 ? -30.959 17.041 27.937 1.00 86.88 101 PRO A C 1
ATOM 792 O O . PRO A 1 101 ? -31.543 16.019 27.575 1.00 86.88 101 PRO A O 1
ATOM 795 N N . GLU A 1 102 ? -30.083 17.661 27.143 1.00 85.50 102 GLU A N 1
ATOM 796 C CA . GLU A 1 102 ? -29.742 17.184 25.791 1.00 85.50 102 GLU A CA 1
ATOM 797 C C . GLU A 1 102 ? -28.978 15.857 25.841 1.00 85.50 102 GLU A C 1
ATOM 799 O O . GLU A 1 102 ? -29.275 14.925 25.089 1.00 85.50 102 GLU A O 1
ATOM 804 N N . LEU A 1 103 ? -28.034 15.753 26.778 1.00 86.38 103 LEU A N 1
ATOM 805 C CA . LEU A 1 103 ? -27.305 14.526 27.088 1.00 86.38 103 LEU A CA 1
ATOM 806 C C . LEU A 1 103 ? -28.261 13.386 27.457 1.00 86.38 103 LEU A C 1
ATOM 808 O O . LEU A 1 103 ? -28.178 12.301 26.880 1.00 86.38 103 LEU A O 1
ATOM 812 N N . ALA A 1 104 ? -29.206 13.640 28.365 1.00 84.25 104 ALA A N 1
ATOM 813 C CA . ALA A 1 104 ? -30.184 12.644 28.794 1.00 84.25 104 ALA A CA 1
ATOM 814 C C . ALA A 1 104 ? -31.062 12.152 27.630 1.00 84.25 104 ALA A C 1
ATOM 816 O O . ALA A 1 104 ? -31.293 10.949 27.492 1.00 84.25 104 ALA A O 1
ATOM 817 N N . GLN A 1 105 ? -31.510 13.054 26.750 1.00 86.69 105 GLN A N 1
ATOM 818 C CA . GLN A 1 105 ? -32.287 12.677 25.565 1.00 86.69 105 GLN A CA 1
ATOM 819 C C . GLN A 1 105 ? -31.473 11.844 24.569 1.00 86.69 105 GLN A C 1
ATOM 821 O O . GLN A 1 105 ? -31.985 10.853 24.039 1.00 86.69 105 GLN A O 1
ATOM 826 N N . MET A 1 106 ? -30.212 12.213 24.333 1.00 86.25 106 MET A N 1
ATOM 827 C CA . MET A 1 106 ? -29.317 11.479 23.439 1.00 86.25 106 MET A CA 1
ATOM 828 C C . MET A 1 106 ? -29.045 10.064 23.959 1.00 86.25 106 MET A C 1
ATOM 830 O O . MET A 1 106 ? -29.225 9.093 23.222 1.00 86.25 106 MET A O 1
ATOM 834 N N . VAL A 1 107 ? -28.682 9.930 25.238 1.00 85.69 107 VAL A N 1
ATOM 835 C CA . VAL A 1 107 ? -28.436 8.627 25.873 1.00 85.69 107 VAL A CA 1
ATOM 836 C C . VAL A 1 107 ? -29.703 7.770 25.856 1.00 85.69 107 VAL A C 1
ATOM 838 O O . VAL A 1 107 ? -29.641 6.603 25.476 1.00 85.69 107 VAL A O 1
ATOM 841 N N . ALA A 1 108 ? -30.874 8.343 26.155 1.00 85.00 108 ALA A N 1
ATOM 842 C CA . ALA A 1 108 ? -32.146 7.624 26.061 1.00 85.00 108 ALA A CA 1
ATOM 843 C C . ALA A 1 108 ? -32.448 7.130 24.632 1.00 85.00 108 ALA A C 1
ATOM 845 O O . ALA A 1 108 ? -33.026 6.057 24.452 1.00 85.00 108 ALA A O 1
ATOM 846 N N . GLY A 1 109 ? -32.055 7.885 23.600 1.00 84.06 109 GLY A N 1
ATOM 847 C CA . GLY A 1 109 ? -32.121 7.452 22.202 1.00 84.06 109 GLY A CA 1
ATOM 848 C C . GLY A 1 109 ? -31.252 6.224 21.927 1.00 84.06 109 GLY A C 1
ATOM 849 O O . GLY A 1 109 ? -31.755 5.225 21.412 1.00 84.06 109 GLY A O 1
ATOM 850 N N . ILE A 1 110 ? -29.985 6.267 22.349 1.00 84.88 110 ILE A N 1
ATOM 851 C CA . ILE A 1 110 ? -29.026 5.160 22.193 1.00 84.88 110 ILE A CA 1
ATOM 852 C C . ILE A 1 110 ? -29.524 3.905 22.921 1.00 84.88 110 ILE A C 1
ATOM 854 O O . ILE A 1 110 ? -29.530 2.818 22.349 1.00 84.88 110 ILE A O 1
ATOM 858 N N . VAL A 1 111 ? -30.007 4.053 24.156 1.00 83.69 111 VAL A N 1
ATOM 859 C CA . VAL A 1 111 ? -30.543 2.949 24.969 1.00 83.69 111 VAL A CA 1
ATOM 860 C C . VAL A 1 111 ? -31.752 2.294 24.304 1.00 83.69 111 VAL A C 1
ATOM 862 O O . VAL A 1 111 ? -31.861 1.069 24.304 1.00 83.69 111 VAL A O 1
ATOM 865 N N . ARG A 1 112 ? -32.647 3.073 23.688 1.00 82.62 112 ARG A N 1
ATOM 866 C CA . ARG A 1 112 ? -33.787 2.515 22.945 1.00 82.62 112 ARG A CA 1
ATOM 867 C C . ARG A 1 112 ? -33.347 1.781 21.677 1.00 82.62 112 ARG A C 1
ATOM 869 O O . ARG A 1 112 ? -33.817 0.672 21.438 1.00 82.62 112 ARG A O 1
ATOM 876 N N . GLN A 1 113 ? -32.445 2.379 20.896 1.00 79.00 113 GLN A N 1
ATOM 877 C CA . GLN A 1 113 ? -32.026 1.856 19.592 1.00 79.00 113 GLN A CA 1
ATOM 878 C C . GLN A 1 113 ? -31.105 0.632 19.698 1.00 79.00 113 GLN A C 1
ATOM 880 O O . GLN A 1 113 ? -31.303 -0.344 18.980 1.00 79.00 113 GLN A O 1
ATOM 885 N N . PHE A 1 114 ? -30.119 0.664 20.596 1.00 79.56 114 PHE A N 1
ATOM 886 C CA . PHE A 1 114 ? -29.096 -0.383 20.719 1.00 79.56 114 PHE A CA 1
ATOM 887 C C . PHE A 1 114 ? -29.296 -1.306 21.928 1.00 79.56 114 PHE A C 1
ATOM 889 O O . PHE A 1 114 ? -28.772 -2.419 21.937 1.00 79.56 114 PHE A O 1
ATOM 896 N N . GLY A 1 115 ? -30.043 -0.858 22.940 1.00 76.00 115 GLY A N 1
ATOM 897 C CA . GLY A 1 115 ? -30.308 -1.605 24.167 1.00 76.00 115 GLY A CA 1
ATOM 898 C C . GLY A 1 115 ? -31.618 -2.382 24.098 1.00 76.00 115 GLY A C 1
ATOM 899 O O . GLY A 1 115 ? -31.637 -3.568 23.778 1.00 76.00 115 GLY A O 1
ATOM 900 N N . VAL A 1 116 ? -32.732 -1.698 24.366 1.00 76.25 116 VAL A N 1
ATOM 901 C CA . VAL A 1 116 ? -34.063 -2.314 24.529 1.00 76.25 116 VAL A CA 1
ATOM 902 C C . VAL A 1 116 ? -34.515 -3.056 23.269 1.00 76.25 116 VAL A C 1
ATOM 904 O O . VAL A 1 116 ? -35.072 -4.145 23.372 1.00 76.25 116 VAL A O 1
ATOM 907 N N . GLY A 1 117 ? -34.213 -2.530 22.077 1.00 72.25 117 GLY A N 1
ATOM 908 C CA . GLY A 1 117 ? -34.531 -3.202 20.813 1.00 72.25 117 GLY A CA 1
ATOM 909 C C . GLY A 1 117 ? -33.801 -4.536 20.595 1.00 72.25 117 GLY A C 1
ATOM 910 O O . GLY A 1 117 ? -34.307 -5.388 19.871 1.00 72.25 117 GLY A O 1
ATOM 911 N N . ARG A 1 118 ? -32.635 -4.741 21.228 1.00 72.88 118 ARG A N 1
ATOM 912 C CA . ARG A 1 118 ? -31.806 -5.950 21.071 1.00 72.88 118 ARG A CA 1
ATOM 913 C C . ARG A 1 118 ? -31.900 -6.909 22.257 1.00 72.88 118 ARG A C 1
ATOM 915 O O . ARG A 1 118 ? -31.853 -8.119 22.062 1.00 72.88 118 ARG A O 1
ATOM 922 N N . PHE A 1 119 ? -31.995 -6.374 23.468 1.00 77.44 119 PHE A N 1
ATOM 923 C CA . PHE A 1 119 ? -31.890 -7.125 24.720 1.00 77.44 119 PHE A CA 1
ATOM 924 C C . PHE A 1 119 ? -33.189 -7.110 25.540 1.00 77.44 119 PHE A C 1
ATOM 926 O O . PHE A 1 119 ? -33.280 -7.804 26.548 1.00 77.44 119 PHE A O 1
ATOM 933 N N . GLY A 1 120 ? -34.210 -6.364 25.105 1.00 75.75 120 GLY A N 1
ATOM 934 C CA . GLY A 1 120 ? -35.486 -6.243 25.806 1.00 75.75 120 GLY A CA 1
ATOM 935 C C . GLY A 1 120 ? -35.410 -5.372 27.063 1.00 75.75 120 GLY A C 1
ATOM 936 O O . GLY A 1 120 ? -34.443 -4.647 27.298 1.00 75.75 120 GLY A O 1
ATOM 937 N N . ASN A 1 121 ? -36.459 -5.433 27.885 1.00 77.12 121 ASN A N 1
ATOM 938 C CA . ASN A 1 121 ? -36.599 -4.580 29.073 1.00 77.12 121 ASN A CA 1
ATOM 939 C C . ASN A 1 121 ? -35.597 -4.909 30.193 1.00 77.12 121 ASN A C 1
ATOM 941 O O . ASN A 1 121 ? -35.301 -4.042 31.010 1.00 77.12 121 ASN A O 1
ATOM 945 N N . THR A 1 122 ? -35.014 -6.109 30.190 1.00 75.62 122 THR A N 1
ATOM 946 C CA . THR A 1 122 ? -33.969 -6.522 31.143 1.00 75.62 122 THR A CA 1
ATOM 947 C C . THR A 1 122 ? -32.696 -5.680 31.018 1.00 75.62 122 THR A C 1
ATOM 949 O O . THR A 1 122 ? -31.954 -5.529 31.985 1.00 75.62 122 THR A O 1
ATOM 952 N N . PHE A 1 123 ? -32.452 -5.062 29.856 1.00 80.19 123 PHE A N 1
ATOM 953 C CA . PHE A 1 123 ? -31.345 -4.122 29.675 1.00 80.19 123 PHE A CA 1
ATOM 954 C C . PHE A 1 123 ? -31.515 -2.844 30.499 1.00 80.19 123 PHE A C 1
ATOM 956 O O . PHE A 1 123 ? -30.522 -2.288 30.955 1.00 80.19 123 PHE A O 1
ATOM 963 N N . ILE A 1 124 ? -32.751 -2.377 30.705 1.00 79.75 124 ILE A N 1
ATOM 964 C CA . ILE A 1 124 ? -33.008 -1.171 31.504 1.00 79.75 124 ILE A CA 1
ATOM 965 C C . ILE A 1 124 ? -32.658 -1.438 32.967 1.00 79.75 124 ILE A C 1
ATOM 967 O O . ILE A 1 124 ? -31.992 -0.616 33.581 1.00 79.75 124 ILE A O 1
ATOM 971 N N . GLU A 1 125 ? -33.033 -2.603 33.494 1.00 78.44 125 GLU A N 1
ATOM 972 C CA . GLU A 1 125 ? -32.701 -3.019 34.863 1.00 78.44 125 GLU A CA 1
ATOM 973 C C . GLU A 1 125 ? -31.183 -3.151 35.060 1.00 78.44 125 GLU A C 1
ATOM 975 O O . GLU A 1 125 ? -30.631 -2.686 36.055 1.00 78.44 125 GLU A O 1
ATOM 980 N N . GLN A 1 126 ? -30.483 -3.728 34.077 1.00 78.44 126 GLN A N 1
ATOM 981 C CA . GLN A 1 126 ? -29.021 -3.842 34.104 1.00 78.44 126 GLN A CA 1
ATOM 982 C C . GLN A 1 126 ? -28.326 -2.480 33.989 1.00 78.44 126 GLN A C 1
ATOM 984 O O . GLN A 1 126 ? -27.324 -2.239 34.662 1.00 78.44 126 GLN A O 1
ATOM 989 N N . LEU A 1 127 ? -28.851 -1.585 33.150 1.00 80.81 127 LEU A N 1
ATOM 990 C CA . LEU A 1 127 ? -28.335 -0.229 32.998 1.00 80.81 127 LEU A CA 1
ATOM 991 C C . LEU A 1 127 ? -28.551 0.591 34.274 1.00 80.81 127 LEU A C 1
ATOM 993 O O . LEU A 1 127 ? -27.647 1.314 34.679 1.00 80.81 127 LEU A O 1
ATOM 997 N N . ASP A 1 128 ? -29.712 0.461 34.914 1.00 80.00 128 ASP A N 1
ATOM 998 C CA . ASP A 1 128 ? -30.032 1.140 36.171 1.00 80.00 128 ASP A CA 1
ATOM 999 C C . ASP A 1 128 ? -29.110 0.670 37.305 1.00 80.00 128 ASP A C 1
ATOM 1001 O O . ASP A 1 128 ? -28.497 1.490 37.987 1.00 80.00 128 ASP A O 1
ATOM 1005 N N . ALA A 1 129 ? -28.879 -0.643 37.425 1.00 77.94 129 ALA A N 1
ATOM 1006 C CA . ALA A 1 129 ? -27.909 -1.197 38.370 1.00 77.94 129 ALA A CA 1
ATOM 1007 C C . ALA A 1 129 ? -26.475 -0.684 38.116 1.00 77.94 129 ALA A C 1
ATOM 1009 O O . ALA A 1 129 ? -25.769 -0.325 39.062 1.00 77.94 129 ALA A O 1
ATOM 1010 N N . ALA A 1 130 ? -26.057 -0.587 36.847 1.00 78.94 130 ALA A N 1
ATOM 1011 C CA . ALA A 1 130 ? -24.748 -0.054 36.467 1.00 78.94 130 ALA A CA 1
ATOM 1012 C C . ALA A 1 130 ? -24.611 1.455 36.755 1.00 78.94 130 ALA A C 1
ATOM 1014 O O . ALA A 1 130 ? -23.562 1.896 37.226 1.00 78.94 130 ALA A O 1
ATOM 1015 N N . LEU A 1 131 ? -25.663 2.245 36.514 1.00 78.25 131 LEU A N 1
ATOM 1016 C CA . LEU A 1 131 ? -25.709 3.683 36.812 1.00 78.25 131 LEU A CA 1
ATOM 1017 C C . LEU A 1 131 ? -25.749 3.962 38.320 1.00 78.25 131 LEU A C 1
ATOM 1019 O O . LEU A 1 131 ? -25.122 4.914 38.782 1.00 78.25 131 LEU A O 1
ATOM 1023 N N . ALA A 1 132 ? -26.428 3.110 39.090 1.00 80.50 132 ALA A N 1
ATOM 1024 C CA . ALA A 1 132 ? -26.450 3.144 40.551 1.00 80.50 132 ALA A CA 1
ATOM 1025 C C . ALA A 1 132 ? -25.129 2.666 41.190 1.00 80.50 132 ALA A C 1
ATOM 1027 O O . ALA A 1 132 ? -24.991 2.703 42.414 1.00 80.50 132 ALA A O 1
ATOM 1028 N N . GLY A 1 133 ? -24.157 2.212 40.386 1.00 65.75 133 GLY A N 1
ATOM 1029 C CA . GLY A 1 133 ? -22.868 1.715 40.863 1.00 65.75 133 GLY A CA 1
ATOM 1030 C C . GLY A 1 133 ? -22.958 0.378 41.601 1.00 65.75 133 GLY A C 1
ATOM 1031 O O . GLY A 1 133 ? -22.041 0.033 42.346 1.00 65.75 133 GLY A O 1
ATOM 1032 N N . GLN A 1 134 ? -24.047 -0.377 41.422 1.00 59.09 134 GLN A N 1
ATOM 1033 C CA . GLN A 1 134 ? -24.164 -1.709 41.999 1.00 59.09 134 GLN A CA 1
ATOM 1034 C C . GLN A 1 134 ? -23.377 -2.707 41.140 1.00 59.09 134 GLN A C 1
ATOM 1036 O O . GLN A 1 134 ? -23.662 -2.849 39.948 1.00 59.09 134 GLN A O 1
ATOM 1041 N N . PRO A 1 135 ? -22.376 -3.409 41.702 1.00 54.03 135 PRO A N 1
ATOM 1042 C CA . PRO A 1 135 ? -21.673 -4.432 40.952 1.00 54.03 135 PRO A CA 1
ATOM 1043 C C . PRO A 1 135 ? -22.652 -5.555 40.607 1.00 54.03 135 PRO A C 1
ATOM 1045 O O . PRO A 1 135 ? -23.348 -6.073 41.481 1.00 54.03 135 PRO A O 1
ATOM 1048 N N . MET A 1 136 ? -22.672 -5.952 39.330 1.00 55.53 136 MET A N 1
ATOM 1049 C CA . MET A 1 136 ? -23.246 -7.226 38.904 1.00 55.53 136 MET A CA 1
ATOM 1050 C C . MET A 1 136 ? -22.697 -8.318 39.826 1.00 55.53 136 MET A C 1
ATOM 1052 O O . MET A 1 136 ? -21.495 -8.587 39.830 1.00 55.53 136 MET A O 1
ATOM 1056 N N . GLN A 1 137 ? -23.567 -8.936 40.622 1.00 54.47 137 GLN A N 1
ATOM 1057 C CA . GLN A 1 137 ? -23.218 -10.119 41.397 1.00 54.47 137 GLN A CA 1
ATOM 1058 C C . GLN A 1 137 ? -23.083 -11.288 40.419 1.00 54.47 137 GLN A C 1
ATOM 1060 O O . GLN A 1 137 ? -24.013 -12.057 40.204 1.00 54.47 137 GLN A O 1
ATOM 1065 N N . ALA A 1 138 ? -21.925 -11.383 39.764 1.00 55.12 138 ALA A N 1
ATOM 1066 C CA . ALA A 1 138 ? -21.511 -12.626 39.141 1.00 55.12 138 ALA A CA 1
ATOM 1067 C C . ALA A 1 138 ? -21.317 -13.663 40.252 1.00 55.12 138 ALA A C 1
ATOM 1069 O O . ALA A 1 138 ? -20.769 -13.353 41.313 1.00 55.12 138 ALA A O 1
ATOM 1070 N N . ASP A 1 139 ? -21.801 -14.877 40.005 1.00 64.19 139 ASP A N 1
ATOM 1071 C CA . ASP A 1 139 ? -21.830 -15.956 40.983 1.00 64.19 139 ASP A CA 1
ATOM 1072 C C . ASP A 1 139 ? -20.427 -16.152 41.607 1.00 64.19 139 ASP A C 1
ATOM 1074 O O . ASP A 1 139 ? -19.467 -16.430 40.871 1.00 64.19 139 ASP A O 1
ATOM 1078 N N . PRO A 1 140 ? -20.254 -16.014 42.940 1.00 64.69 140 PRO A N 1
ATOM 1079 C CA . PRO A 1 140 ? -18.938 -16.060 43.595 1.00 64.69 140 PRO A CA 1
ATOM 1080 C C . PRO A 1 140 ? -18.155 -17.342 43.284 1.00 64.69 140 PRO A C 1
ATOM 1082 O O . PRO A 1 140 ? -16.924 -17.359 43.246 1.00 64.69 140 PRO A O 1
ATOM 1085 N N . GLN A 1 141 ? -18.887 -18.423 43.019 1.00 70.31 141 GLN A N 1
ATOM 1086 C CA . GLN A 1 141 ? -18.348 -19.743 42.728 1.00 70.31 141 GLN A CA 1
ATOM 1087 C C . GLN A 1 141 ? -17.786 -19.860 41.300 1.00 70.31 141 GLN A C 1
ATOM 1089 O O . GLN A 1 141 ? -16.792 -20.559 41.093 1.00 70.31 141 GLN A O 1
ATOM 1094 N N . GLN A 1 142 ? -18.354 -19.140 40.325 1.00 67.44 142 GLN A N 1
ATOM 1095 C CA . GLN A 1 142 ? -17.796 -19.062 38.969 1.00 67.44 142 GLN A CA 1
ATOM 1096 C C . GLN A 1 142 ? -16.533 -18.200 38.943 1.00 67.44 142 GLN A C 1
ATOM 1098 O O . GLN A 1 142 ? -15.539 -18.599 38.338 1.00 67.44 142 GLN A O 1
ATOM 1103 N N . MET A 1 143 ? -16.526 -17.082 39.675 1.00 72.12 143 MET A N 1
ATOM 1104 C CA . MET A 1 143 ? -15.359 -16.199 39.775 1.00 72.12 143 MET A CA 1
ATOM 1105 C C . MET A 1 143 ? -14.138 -16.914 40.383 1.00 72.12 143 MET A C 1
ATOM 1107 O O . MET A 1 143 ? -13.028 -16.793 39.864 1.00 72.12 143 MET A O 1
ATOM 1111 N N . ALA A 1 144 ? -14.347 -17.720 41.431 1.00 78.38 144 ALA A N 1
ATOM 1112 C CA . ALA A 1 144 ? -13.281 -18.485 42.082 1.00 78.38 144 ALA A CA 1
ATOM 1113 C C . ALA A 1 144 ? -12.694 -19.587 41.176 1.00 78.38 144 ALA A C 1
ATOM 1115 O O . ALA A 1 144 ? -11.478 -19.787 41.140 1.00 78.38 144 ALA A O 1
ATOM 1116 N N . MET A 1 145 ? -13.542 -20.281 40.408 1.00 76.94 145 MET A N 1
ATOM 1117 C CA . MET A 1 145 ? -13.099 -21.299 39.448 1.00 76.94 145 MET A CA 1
ATOM 1118 C C . MET A 1 145 ? -12.297 -20.672 38.299 1.00 76.94 145 MET A C 1
ATOM 1120 O O . MET A 1 145 ? -11.264 -21.208 37.896 1.00 76.94 145 MET A O 1
ATOM 1124 N N . GLN A 1 146 ? -12.750 -19.524 37.790 1.00 77.00 146 GLN A N 1
ATOM 1125 C CA . GLN A 1 146 ? -12.108 -18.827 36.677 1.00 77.00 146 GLN A CA 1
ATOM 1126 C C . GLN A 1 146 ? -10.724 -18.293 37.072 1.00 77.00 146 GLN A C 1
ATOM 1128 O O . GLN A 1 146 ? -9.754 -18.514 36.350 1.00 77.00 146 GLN A O 1
ATOM 1133 N N . GLN A 1 147 ? -10.600 -17.713 38.272 1.00 78.81 147 GLN A N 1
ATOM 1134 C CA . GLN A 1 147 ? -9.312 -17.279 38.823 1.00 78.81 147 GLN A CA 1
ATOM 1135 C C . GLN A 1 147 ? -8.329 -18.441 39.016 1.00 78.81 147 GLN A C 1
ATOM 1137 O O . GLN A 1 147 ? -7.144 -18.299 38.711 1.00 78.81 147 GLN A O 1
ATOM 1142 N N . ALA A 1 148 ? -8.798 -19.601 39.488 1.00 82.25 148 ALA A N 1
ATOM 1143 C CA . ALA A 1 148 ? -7.945 -20.776 39.658 1.00 82.25 148 ALA A CA 1
ATOM 1144 C C . ALA A 1 148 ? -7.436 -21.331 38.314 1.00 82.25 148 ALA A C 1
ATOM 1146 O O . ALA A 1 148 ? -6.300 -21.808 38.232 1.00 82.25 148 ALA A O 1
ATOM 1147 N N . LEU A 1 149 ? -8.255 -21.258 37.259 1.00 81.62 149 LEU A N 1
ATOM 1148 C CA . LEU A 1 149 ? -7.877 -21.679 35.910 1.00 81.62 149 LEU A CA 1
ATOM 1149 C C . LEU A 1 149 ? -6.864 -20.713 35.278 1.00 81.62 149 LEU A C 1
ATOM 1151 O O . LEU A 1 149 ? -5.831 -21.160 34.774 1.00 81.62 149 LEU A O 1
ATOM 1155 N N . ASP A 1 150 ? -7.113 -19.404 35.374 1.00 81.31 150 ASP A N 1
ATOM 1156 C CA . ASP A 1 150 ? -6.211 -18.365 34.860 1.00 81.31 150 ASP A CA 1
ATOM 1157 C C . ASP A 1 150 ? -4.840 -18.426 35.537 1.00 81.31 150 ASP A C 1
ATOM 1159 O O . ASP A 1 150 ? -3.808 -18.337 34.873 1.00 81.31 150 ASP A O 1
ATOM 1163 N N . GLN A 1 151 ? -4.799 -18.680 36.846 1.00 84.94 151 GLN A N 1
ATOM 1164 C CA . GLN A 1 151 ? -3.544 -18.776 37.589 1.00 84.94 151 GLN A CA 1
ATOM 1165 C C . GLN A 1 151 ? -2.697 -19.991 37.173 1.00 84.94 151 GLN A C 1
ATOM 1167 O O . GLN A 1 151 ? -1.468 -19.933 37.229 1.00 84.94 151 GLN A O 1
ATOM 1172 N N . ARG A 1 152 ? -3.330 -21.076 36.699 1.00 83.69 152 ARG A N 1
ATOM 1173 C CA . ARG A 1 152 ? -2.624 -22.250 36.152 1.00 83.69 152 ARG A CA 1
ATOM 1174 C C . ARG A 1 152 ? -2.200 -22.078 34.695 1.00 83.69 152 ARG A C 1
ATOM 1176 O O . ARG A 1 152 ? -1.175 -22.631 34.302 1.00 83.69 152 ARG A O 1
ATOM 1183 N N . LEU A 1 153 ? -2.969 -21.341 33.896 1.00 86.44 153 LEU A N 1
ATOM 1184 C CA . LEU A 1 153 ? -2.700 -21.135 32.468 1.00 86.44 153 LEU A CA 1
ATOM 1185 C C . LEU A 1 153 ? -1.788 -19.933 32.188 1.00 86.44 153 LEU A C 1
ATOM 1187 O O . LEU A 1 153 ? -1.157 -19.896 31.130 1.00 86.44 153 LEU A O 1
ATOM 1191 N N . ALA A 1 154 ? -1.650 -19.001 33.134 1.00 85.44 154 ALA A N 1
ATOM 1192 C CA . ALA A 1 154 ? -0.774 -17.833 33.043 1.00 85.44 154 ALA A CA 1
ATOM 1193 C C . ALA A 1 154 ? 0.660 -18.146 32.552 1.00 85.44 154 ALA A C 1
ATOM 1195 O O . ALA A 1 154 ? 1.089 -17.520 31.579 1.00 85.44 154 ALA A O 1
ATOM 1196 N N . PRO A 1 155 ? 1.405 -19.123 33.117 1.00 88.38 155 PRO A N 1
ATOM 1197 C CA . PRO A 1 155 ? 2.760 -19.427 32.643 1.00 88.38 155 PRO A CA 1
ATOM 1198 C C . PRO A 1 155 ? 2.789 -20.003 31.217 1.00 88.38 155 PRO A C 1
ATOM 1200 O O . PRO A 1 155 ? 3.722 -19.733 30.458 1.00 88.38 155 PRO A O 1
ATOM 1203 N N . MET A 1 156 ? 1.757 -20.750 30.811 1.00 88.69 156 MET A N 1
ATOM 1204 C CA . MET A 1 156 ? 1.652 -21.293 29.453 1.00 88.69 156 MET A CA 1
ATOM 1205 C C . MET A 1 156 ? 1.317 -20.197 28.435 1.00 88.69 156 MET A C 1
ATOM 1207 O O . MET A 1 156 ? 1.938 -20.139 27.373 1.00 88.69 156 MET A O 1
ATOM 1211 N N . GLN A 1 157 ? 0.385 -19.297 28.765 1.00 87.12 157 GLN A N 1
ATOM 1212 C CA . GLN A 1 157 ? 0.086 -18.132 27.932 1.00 87.12 157 GLN A CA 1
ATOM 1213 C C . GLN A 1 157 ? 1.313 -17.240 27.772 1.00 87.12 157 GLN A C 1
ATOM 1215 O O . GLN A 1 157 ? 1.631 -16.848 26.649 1.00 87.12 157 GLN A O 1
ATOM 1220 N N . GLN A 1 158 ? 2.052 -16.970 28.851 1.00 88.31 158 GLN A N 1
ATOM 1221 C CA . GLN A 1 158 ? 3.289 -16.191 28.777 1.00 88.31 158 GLN A CA 1
ATOM 1222 C C . GLN A 1 158 ? 4.316 -16.840 27.842 1.00 88.31 158 GLN A C 1
ATOM 1224 O O . GLN A 1 158 ? 4.863 -16.153 26.979 1.00 88.31 158 GLN A O 1
ATOM 1229 N N . MET A 1 159 ? 4.526 -18.157 27.944 1.00 92.19 159 MET A N 1
ATOM 1230 C CA . MET A 1 159 ? 5.445 -18.885 27.062 1.00 92.19 159 MET A CA 1
ATOM 1231 C C . MET A 1 159 ? 5.007 -18.832 25.593 1.00 92.19 159 MET A C 1
ATOM 1233 O O . MET A 1 159 ? 5.828 -18.547 24.720 1.00 92.19 159 MET A O 1
ATOM 1237 N N . LEU A 1 160 ? 3.721 -19.061 25.307 1.00 90.88 160 LEU A N 1
ATOM 1238 C CA . LEU A 1 160 ? 3.196 -19.034 23.941 1.00 90.88 160 LEU A CA 1
ATOM 1239 C C . LEU A 1 160 ? 3.322 -17.639 23.318 1.00 90.88 160 LEU A C 1
ATOM 1241 O O . LEU A 1 160 ? 3.713 -17.508 22.159 1.00 90.88 160 LEU A O 1
ATOM 1245 N N . THR A 1 161 ? 3.047 -16.598 24.105 1.00 89.44 161 THR A N 1
ATOM 1246 C CA . THR A 1 161 ? 3.159 -15.203 23.659 1.00 89.44 161 THR A CA 1
ATOM 1247 C C . THR A 1 161 ? 4.614 -14.843 23.351 1.00 89.44 161 THR A C 1
ATOM 1249 O O . THR A 1 161 ? 4.890 -14.228 22.321 1.00 89.44 161 THR A O 1
ATOM 1252 N N . GLN A 1 162 ? 5.559 -15.285 24.191 1.00 91.75 162 GLN A N 1
ATOM 1253 C CA . GLN A 1 162 ? 6.994 -15.098 23.951 1.00 91.75 162 GLN A CA 1
ATOM 1254 C C . GLN A 1 162 ? 7.470 -15.845 22.700 1.00 91.75 162 GLN A C 1
ATOM 1256 O O . GLN A 1 162 ? 8.195 -15.275 21.886 1.00 91.75 162 GLN A O 1
ATOM 1261 N N . PHE A 1 163 ? 7.043 -17.097 22.517 1.00 92.19 163 PHE A N 1
ATOM 1262 C CA . PHE A 1 163 ? 7.409 -17.897 21.348 1.00 92.19 163 PHE A CA 1
ATOM 1263 C C . PHE A 1 163 ? 6.868 -17.284 20.054 1.00 92.19 163 PHE A C 1
ATOM 1265 O O . PHE A 1 163 ? 7.597 -17.154 19.070 1.00 92.19 163 PHE A O 1
ATOM 1272 N N . GLN A 1 164 ? 5.606 -16.848 20.065 1.00 89.62 164 GLN A N 1
ATOM 1273 C CA . GLN A 1 164 ? 4.986 -16.212 18.909 1.00 89.62 164 GLN A CA 1
ATOM 1274 C C . GLN A 1 164 ? 5.673 -14.879 18.574 1.00 89.62 164 GLN A C 1
ATOM 1276 O O . GLN A 1 164 ? 6.003 -14.643 17.412 1.00 89.62 164 GLN A O 1
ATOM 1281 N N . GLN A 1 165 ? 5.983 -14.045 19.575 1.00 90.12 165 GLN A N 1
ATOM 1282 C CA . GLN A 1 165 ? 6.762 -12.820 19.358 1.00 90.12 165 GLN A CA 1
ATOM 1283 C C . GLN A 1 165 ? 8.162 -13.106 18.809 1.00 90.12 165 GLN A C 1
ATOM 1285 O O . GLN A 1 165 ? 8.592 -12.427 17.878 1.00 90.12 165 GLN A O 1
ATOM 1290 N N . ALA A 1 166 ? 8.866 -14.110 19.337 1.00 90.50 166 ALA A N 1
ATOM 1291 C CA . ALA A 1 166 ? 10.201 -14.470 18.868 1.00 90.50 166 ALA A CA 1
ATOM 1292 C C . ALA A 1 166 ? 10.186 -14.926 17.402 1.00 90.50 166 ALA A C 1
ATOM 1294 O O . ALA A 1 166 ? 11.032 -14.495 16.617 1.00 90.50 166 ALA A O 1
ATOM 1295 N N . GLN A 1 167 ? 9.198 -15.737 17.016 1.00 88.19 167 GLN A N 1
ATOM 1296 C CA . GLN A 1 167 ? 9.063 -16.221 15.645 1.00 88.19 167 GLN A CA 1
ATOM 1297 C C . GLN A 1 167 ? 8.740 -15.078 14.670 1.00 88.19 167 GLN A C 1
ATOM 1299 O O . GLN A 1 167 ? 9.385 -14.960 13.626 1.00 88.19 167 GLN A O 1
ATOM 1304 N N . VAL A 1 168 ? 7.803 -14.193 15.030 1.00 87.06 168 VAL A N 1
ATOM 1305 C CA . VAL A 1 168 ? 7.454 -13.022 14.210 1.00 87.06 168 VAL A CA 1
ATOM 1306 C C . VAL A 1 168 ? 8.644 -12.067 14.093 1.00 87.06 168 VAL A C 1
ATOM 1308 O O . VAL A 1 168 ? 8.969 -11.626 12.993 1.00 87.06 168 VAL A O 1
ATOM 1311 N N . ALA A 1 169 ? 9.356 -11.796 15.189 1.00 89.50 169 ALA A N 1
ATOM 1312 C CA . ALA A 1 169 ? 10.542 -10.941 15.177 1.00 89.50 169 ALA A CA 1
ATOM 1313 C C . ALA A 1 169 ? 11.698 -11.544 14.362 1.00 89.50 169 ALA A C 1
ATOM 1315 O O . ALA A 1 169 ? 12.483 -10.810 13.758 1.00 89.50 169 ALA A O 1
ATOM 1316 N N . GLN A 1 170 ? 11.835 -12.872 14.335 1.00 85.06 170 GLN A N 1
ATOM 1317 C CA . GLN A 1 170 ? 12.824 -13.549 13.499 1.00 85.06 170 GLN A CA 1
ATOM 1318 C C . GLN A 1 170 ? 12.450 -13.469 12.015 1.00 85.06 170 GLN A C 1
ATOM 1320 O O . GLN A 1 170 ? 13.297 -13.090 11.209 1.00 85.06 170 GLN A O 1
ATOM 1325 N N . GLN A 1 171 ? 11.193 -13.750 11.655 1.00 81.75 171 GLN A N 1
ATOM 1326 C CA . GLN A 1 171 ? 10.719 -13.594 10.275 1.00 81.75 171 GLN A CA 1
ATOM 1327 C C . GLN A 1 171 ? 10.877 -12.157 9.778 1.00 81.75 171 GLN A C 1
ATOM 1329 O O . GLN A 1 171 ? 11.379 -11.948 8.677 1.00 81.75 171 GLN A O 1
ATOM 1334 N N . GLN A 1 172 ? 10.506 -11.168 10.593 1.00 81.69 172 GLN A N 1
ATOM 1335 C CA . GLN A 1 172 ? 10.644 -9.760 10.227 1.00 81.69 172 GLN A CA 1
ATOM 1336 C C . GLN A 1 172 ? 12.107 -9.357 10.028 1.00 81.69 172 GLN A C 1
ATOM 1338 O O . GLN A 1 172 ? 12.404 -8.667 9.057 1.00 81.69 172 GLN A O 1
ATOM 1343 N N . ARG A 1 173 ? 13.030 -9.812 10.888 1.00 82.19 173 ARG A N 1
ATOM 1344 C CA . ARG A 1 173 ? 14.465 -9.529 10.720 1.00 82.19 173 ARG A CA 1
ATOM 1345 C C . ARG A 1 173 ? 15.026 -10.129 9.438 1.00 82.19 173 ARG A C 1
ATOM 1347 O O . ARG A 1 173 ? 15.647 -9.411 8.662 1.00 82.19 173 ARG A O 1
ATOM 1354 N N . VAL A 1 174 ? 14.744 -11.405 9.178 1.00 78.00 174 VAL A N 1
ATOM 1355 C CA . VAL A 1 174 ? 15.214 -12.083 7.960 1.00 78.00 174 VAL A CA 1
ATOM 1356 C C . VAL A 1 174 ? 14.625 -11.430 6.708 1.00 78.00 174 VAL A C 1
ATOM 1358 O O . VAL A 1 174 ? 15.347 -11.203 5.739 1.00 78.00 174 VAL A O 1
ATOM 1361 N N . ALA A 1 175 ? 13.341 -11.063 6.737 1.00 75.12 175 ALA A N 1
ATOM 1362 C CA . ALA A 1 175 ? 12.702 -10.352 5.635 1.00 75.12 175 ALA A CA 1
ATOM 1363 C C . ALA A 1 175 ? 13.337 -8.972 5.395 1.00 75.12 175 ALA A C 1
ATOM 1365 O O . ALA A 1 175 ? 13.625 -8.631 4.252 1.00 75.12 175 ALA A O 1
ATOM 1366 N N . GLN A 1 176 ? 13.602 -8.194 6.449 1.00 76.81 176 GLN A N 1
ATOM 1367 C CA . GLN A 1 176 ? 14.219 -6.869 6.327 1.00 76.81 176 GLN A CA 1
ATOM 1368 C C . GLN A 1 176 ? 15.668 -6.935 5.826 1.00 76.81 176 GLN A C 1
ATOM 1370 O O . GLN A 1 176 ? 16.048 -6.154 4.954 1.00 76.81 176 GLN A O 1
ATOM 1375 N N . GLU A 1 177 ? 16.472 -7.875 6.328 1.00 75.62 177 GLU A N 1
ATOM 1376 C CA . GLU A 1 177 ? 17.853 -8.079 5.872 1.00 75.62 177 GLU A CA 1
ATOM 1377 C C . GLU A 1 177 ? 17.901 -8.506 4.400 1.00 75.62 177 GLU A C 1
ATOM 1379 O O . GLU A 1 177 ? 18.667 -7.940 3.611 1.00 75.62 177 GLU A O 1
ATOM 1384 N N . ALA A 1 178 ? 17.039 -9.450 4.006 1.00 71.50 178 ALA A N 1
ATOM 1385 C CA . ALA A 1 178 ? 16.917 -9.882 2.619 1.00 71.50 178 ALA A CA 1
ATOM 1386 C C . ALA A 1 178 ? 16.469 -8.726 1.713 1.00 71.50 178 ALA A C 1
ATOM 1388 O O . ALA A 1 178 ? 17.096 -8.476 0.684 1.00 71.50 178 ALA A O 1
ATOM 1389 N N . GLN A 1 179 ? 15.446 -7.966 2.115 1.00 73.69 179 GLN A N 1
ATOM 1390 C CA . GLN A 1 179 ? 14.962 -6.807 1.360 1.00 73.69 179 GLN A CA 1
ATOM 1391 C C . GLN A 1 179 ? 16.045 -5.735 1.187 1.00 73.69 179 GLN A C 1
ATOM 1393 O O . GLN A 1 179 ? 16.207 -5.213 0.085 1.00 73.69 179 GLN A O 1
ATOM 1398 N N . GLY A 1 180 ? 16.823 -5.434 2.231 1.00 77.25 180 GLY A N 1
ATOM 1399 C CA . GLY A 1 180 ? 17.903 -4.448 2.164 1.00 77.25 180 GLY A CA 1
ATOM 1400 C C . GLY A 1 180 ? 19.034 -4.859 1.216 1.00 77.25 180 GLY A C 1
ATOM 1401 O O . GLY A 1 180 ? 19.467 -4.062 0.381 1.00 77.25 180 GLY A O 1
ATOM 1402 N N . ALA A 1 181 ? 19.483 -6.115 1.298 1.00 76.06 181 ALA A N 1
ATOM 1403 C CA . ALA A 1 181 ? 20.537 -6.641 0.429 1.00 76.06 181 ALA A CA 1
ATOM 1404 C C . ALA A 1 181 ? 20.088 -6.732 -1.041 1.00 76.06 181 ALA A C 1
ATOM 1406 O O . ALA A 1 181 ? 20.850 -6.392 -1.952 1.00 76.06 181 ALA A O 1
ATOM 1407 N N . VAL A 1 182 ? 18.837 -7.142 -1.275 1.00 78.69 182 VAL A N 1
ATOM 1408 C CA . VAL A 1 182 ? 18.223 -7.178 -2.609 1.00 78.69 182 VAL A CA 1
ATOM 1409 C C . VAL A 1 182 ? 18.096 -5.763 -3.174 1.00 78.69 182 VAL A C 1
ATOM 1411 O O . VAL A 1 182 ? 18.537 -5.528 -4.295 1.00 78.69 182 VAL A O 1
ATOM 1414 N N . ALA A 1 183 ? 17.580 -4.799 -2.406 1.00 79.00 183 ALA A N 1
ATOM 1415 C CA . ALA A 1 183 ? 17.417 -3.418 -2.863 1.00 79.00 183 ALA A CA 1
ATOM 1416 C C . ALA A 1 183 ? 18.748 -2.793 -3.316 1.00 79.00 183 ALA A C 1
ATOM 1418 O O . ALA A 1 183 ? 18.832 -2.267 -4.426 1.00 79.00 183 ALA A O 1
ATOM 1419 N N . GLN A 1 184 ? 19.816 -2.937 -2.521 1.00 82.25 184 GLN A N 1
ATOM 1420 C CA . GLN A 1 184 ? 21.150 -2.433 -2.881 1.00 82.25 184 GLN A CA 1
ATOM 1421 C C . GLN A 1 184 ? 21.717 -3.089 -4.148 1.00 82.25 184 GLN A C 1
ATOM 1423 O O . GLN A 1 184 ? 22.426 -2.448 -4.930 1.00 82.25 184 GLN A O 1
ATOM 1428 N N . PHE A 1 185 ? 21.431 -4.377 -4.355 1.00 83.75 185 PHE A N 1
ATOM 1429 C CA . PHE A 1 185 ? 21.837 -5.083 -5.564 1.00 83.75 185 PHE A CA 1
ATOM 1430 C C . PHE A 1 185 ? 21.050 -4.592 -6.790 1.00 83.75 185 PHE A C 1
ATOM 1432 O O . PHE A 1 185 ? 21.649 -4.300 -7.829 1.00 83.75 185 PHE A O 1
ATOM 1439 N N . LEU A 1 186 ? 19.727 -4.449 -6.662 1.00 81.62 186 LEU A N 1
ATOM 1440 C CA . LEU A 1 186 ? 18.839 -4.034 -7.750 1.00 81.62 186 LEU A CA 1
ATOM 1441 C C . LEU A 1 186 ? 19.075 -2.586 -8.192 1.00 81.62 186 LEU A C 1
ATOM 1443 O O . LEU A 1 186 ? 18.989 -2.313 -9.384 1.00 81.62 186 LEU A O 1
ATOM 1447 N N . GLU A 1 187 ? 19.461 -1.676 -7.293 1.00 80.25 187 GLU A N 1
ATOM 1448 C CA . GLU A 1 187 ? 19.833 -0.295 -7.654 1.00 80.25 187 GLU A CA 1
ATOM 1449 C C . GLU A 1 187 ? 21.001 -0.214 -8.651 1.00 80.25 187 GLU A C 1
ATOM 1451 O O . GLU A 1 187 ? 21.123 0.739 -9.431 1.00 80.25 187 GLU A O 1
ATOM 1456 N N . ARG A 1 188 ? 21.889 -1.214 -8.626 1.00 80.81 188 ARG A N 1
ATOM 1457 C CA . ARG A 1 188 ? 23.039 -1.309 -9.535 1.00 80.81 188 ARG A CA 1
ATOM 1458 C C . ARG A 1 188 ? 22.729 -2.113 -10.795 1.00 80.81 188 ARG A C 1
ATOM 1460 O O . ARG A 1 188 ? 23.499 -2.040 -11.752 1.00 80.81 188 ARG A O 1
ATOM 1467 N N . ALA A 1 189 ? 21.647 -2.886 -10.793 1.00 82.62 189 ALA A N 1
ATOM 1468 C CA . ALA A 1 189 ? 21.271 -3.759 -11.890 1.00 82.62 189 ALA A CA 1
ATOM 1469 C C . ALA A 1 189 ? 20.438 -3.009 -12.942 1.00 82.62 189 ALA A C 1
ATOM 1471 O O . ALA A 1 189 ? 19.540 -2.240 -12.617 1.00 82.62 189 ALA A O 1
ATOM 1472 N N . GLU A 1 190 ? 20.718 -3.262 -14.222 1.00 79.31 190 GLU A N 1
ATOM 1473 C CA . GLU A 1 190 ? 20.082 -2.563 -15.351 1.00 79.31 190 GLU A CA 1
ATOM 1474 C C . GLU A 1 190 ? 18.556 -2.751 -15.406 1.00 79.31 190 GLU A C 1
ATOM 1476 O O . GLU A 1 190 ? 17.829 -1.801 -15.689 1.00 79.31 190 GLU A O 1
ATOM 1481 N N . PHE A 1 191 ? 18.076 -3.959 -15.095 1.00 84.19 191 PHE A N 1
ATOM 1482 C CA . PHE A 1 191 ? 16.648 -4.301 -15.050 1.00 84.19 191 PHE A CA 1
ATOM 1483 C C . PHE A 1 191 ? 16.157 -4.529 -13.618 1.00 84.19 191 PHE A C 1
ATOM 1485 O O . PHE A 1 191 ? 15.153 -5.198 -13.406 1.00 84.19 191 PHE A O 1
ATOM 1492 N N . GLY A 1 192 ? 16.878 -4.013 -12.613 1.00 82.50 192 GLY A N 1
ATOM 1493 C CA . GLY A 1 192 ? 16.634 -4.350 -11.211 1.00 82.50 192 GLY A CA 1
ATOM 1494 C C . GLY A 1 192 ? 15.216 -4.027 -10.731 1.00 82.50 192 GLY A C 1
ATOM 1495 O O . GLY A 1 192 ? 14.625 -4.797 -9.983 1.00 82.50 192 GLY A O 1
ATOM 1496 N N . ASN A 1 193 ? 14.632 -2.924 -11.196 1.00 82.00 193 ASN A N 1
ATOM 1497 C CA . ASN A 1 193 ? 13.253 -2.581 -10.844 1.00 82.00 193 ASN A CA 1
ATOM 1498 C C . ASN A 1 193 ? 12.214 -3.450 -11.563 1.00 82.00 193 ASN A C 1
ATOM 1500 O O . ASN A 1 193 ? 11.147 -3.671 -11.006 1.00 82.00 193 ASN A O 1
ATOM 1504 N N . ASP A 1 194 ? 12.518 -3.957 -12.759 1.00 84.44 194 ASP A N 1
ATOM 1505 C CA . ASP A 1 194 ? 11.569 -4.732 -13.569 1.00 84.44 194 ASP A CA 1
ATOM 1506 C C . ASP A 1 194 ? 11.508 -6.206 -13.176 1.00 84.44 194 ASP A C 1
ATOM 1508 O O . ASP A 1 194 ? 10.534 -6.864 -13.512 1.00 84.44 194 ASP A O 1
ATOM 1512 N N . VAL A 1 195 ? 12.548 -6.713 -12.505 1.00 86.69 195 VAL A N 1
ATOM 1513 C CA . VAL A 1 195 ? 12.652 -8.118 -12.067 1.00 86.69 195 VAL A CA 1
ATOM 1514 C C . VAL A 1 195 ? 12.596 -8.273 -10.547 1.00 86.69 195 VAL A C 1
ATOM 1516 O O . VAL A 1 195 ? 12.915 -9.337 -10.017 1.00 86.69 195 VAL A O 1
ATOM 1519 N N . ARG A 1 196 ? 12.273 -7.191 -9.827 1.00 84.38 196 ARG A N 1
ATOM 1520 C CA . ARG A 1 196 ? 12.283 -7.145 -8.359 1.00 84.38 196 ARG A CA 1
ATOM 1521 C C . ARG A 1 196 ? 11.350 -8.190 -7.759 1.00 84.38 196 ARG A C 1
ATOM 1523 O O . ARG A 1 196 ? 11.764 -8.904 -6.851 1.00 84.38 196 ARG A O 1
ATOM 1530 N N . GLU A 1 197 ? 10.123 -8.246 -8.263 1.00 84.00 197 GLU A N 1
ATOM 1531 C CA . GLU A 1 197 ? 9.076 -9.129 -7.748 1.00 84.00 197 GLU A CA 1
ATOM 1532 C C . GLU A 1 197 ? 9.421 -10.591 -8.045 1.00 84.00 197 GLU A C 1
ATOM 1534 O O . GLU A 1 197 ? 9.483 -11.411 -7.134 1.00 84.00 197 GLU A O 1
ATOM 1539 N N . GLU A 1 198 ? 9.806 -10.910 -9.283 1.00 85.94 198 GLU A N 1
ATOM 1540 C CA . GLU A 1 198 ? 10.212 -12.267 -9.658 1.00 85.94 198 GLU A CA 1
ATOM 1541 C C . GLU A 1 198 ? 11.455 -12.728 -8.885 1.00 85.94 198 GLU A C 1
ATOM 1543 O O . GLU A 1 198 ? 11.583 -13.900 -8.532 1.00 85.94 198 GLU A O 1
ATOM 1548 N N . MET A 1 199 ? 12.388 -11.817 -8.598 1.00 84.62 199 MET A N 1
ATOM 1549 C CA . MET A 1 199 ? 13.557 -12.122 -7.777 1.00 84.62 199 MET A CA 1
ATOM 1550 C C . MET A 1 199 ? 13.179 -12.360 -6.309 1.00 84.62 199 MET A C 1
ATOM 1552 O O . MET A 1 199 ? 13.778 -13.235 -5.680 1.00 84.62 199 MET A O 1
ATOM 1556 N N . ALA A 1 200 ? 12.202 -11.625 -5.768 1.00 82.50 200 ALA A N 1
ATOM 1557 C CA . ALA A 1 200 ? 11.682 -11.847 -4.421 1.00 82.50 200 ALA A CA 1
ATOM 1558 C C . ALA A 1 200 ? 11.017 -13.229 -4.306 1.00 82.50 200 ALA A C 1
ATOM 1560 O O . ALA A 1 200 ? 11.385 -14.001 -3.418 1.00 82.50 200 ALA A O 1
ATOM 1561 N N . ASP A 1 201 ? 10.154 -13.583 -5.262 1.00 84.38 201 ASP A N 1
ATOM 1562 C CA . ASP A 1 201 ? 9.496 -14.893 -5.325 1.00 84.38 201 ASP A CA 1
ATOM 1563 C C . ASP A 1 201 ? 10.518 -16.037 -5.411 1.00 84.38 201 ASP A C 1
ATOM 1565 O O . ASP A 1 201 ? 10.430 -17.038 -4.694 1.00 84.38 201 ASP A O 1
ATOM 1569 N N . LEU A 1 202 ? 11.538 -15.893 -6.265 1.00 86.19 202 LEU A N 1
ATOM 1570 C CA . LEU A 1 202 ? 12.581 -16.908 -6.432 1.00 86.19 202 LEU A CA 1
ATOM 1571 C C . LEU A 1 202 ? 13.427 -17.097 -5.168 1.00 86.19 202 LEU A C 1
ATOM 1573 O O . LEU A 1 202 ? 13.745 -18.236 -4.818 1.00 86.19 202 LEU A O 1
ATOM 1577 N N . LEU A 1 203 ? 13.784 -16.010 -4.478 1.00 84.38 203 LEU A N 1
ATOM 1578 C CA . LEU A 1 203 ? 14.549 -16.073 -3.230 1.00 84.38 203 LEU A CA 1
ATOM 1579 C C . LEU A 1 203 ? 13.728 -16.690 -2.097 1.00 84.38 203 LEU A C 1
ATOM 1581 O O . LEU A 1 203 ? 14.252 -17.524 -1.357 1.00 84.38 203 LEU A O 1
ATOM 1585 N N . GLU A 1 204 ? 12.443 -16.352 -1.994 1.00 83.38 204 GLU A N 1
ATOM 1586 C CA . GLU A 1 204 ? 11.546 -16.953 -1.009 1.00 83.38 204 GLU A CA 1
ATOM 1587 C C . GLU A 1 204 ? 11.379 -18.459 -1.252 1.00 83.38 204 GLU A C 1
ATOM 1589 O O . GLU A 1 204 ? 11.502 -19.268 -0.326 1.00 83.38 204 GLU A O 1
ATOM 1594 N N . VAL A 1 205 ? 11.156 -18.868 -2.504 1.00 85.75 205 VAL A N 1
ATOM 1595 C CA . VAL A 1 205 ? 11.048 -20.288 -2.867 1.00 85.75 205 VAL A CA 1
ATOM 1596 C C . VAL A 1 205 ? 12.357 -21.028 -2.586 1.00 85.75 205 VAL A C 1
ATOM 1598 O O . VAL A 1 205 ? 12.324 -22.138 -2.049 1.00 85.75 205 VAL A O 1
ATOM 1601 N N . ALA A 1 206 ? 13.507 -20.431 -2.907 1.00 84.06 206 ALA A N 1
ATOM 1602 C CA . ALA A 1 206 ? 14.817 -21.017 -2.634 1.00 84.06 206 ALA A CA 1
ATOM 1603 C C . ALA A 1 206 ? 15.056 -21.197 -1.125 1.00 84.06 206 ALA A C 1
ATOM 1605 O O . ALA A 1 206 ? 15.469 -22.275 -0.689 1.00 84.06 206 ALA A O 1
ATOM 1606 N N . GLN A 1 207 ? 14.691 -20.196 -0.318 1.00 82.50 207 GLN A N 1
ATOM 1607 C CA . GLN A 1 207 ? 14.782 -20.247 1.140 1.00 82.50 207 GLN A CA 1
ATOM 1608 C C . GLN A 1 207 ? 13.874 -21.332 1.732 1.00 82.50 207 GLN A C 1
ATOM 1610 O O . GLN A 1 207 ? 14.328 -22.125 2.557 1.00 82.50 207 GLN A O 1
ATOM 1615 N N . ARG A 1 208 ? 12.619 -21.431 1.273 1.00 82.06 208 ARG A N 1
ATOM 1616 C CA . ARG A 1 208 ? 11.677 -22.483 1.703 1.00 82.06 208 ARG A CA 1
ATOM 1617 C C . ARG A 1 208 ? 12.160 -23.888 1.334 1.00 82.06 208 ARG A C 1
ATOM 1619 O O . ARG A 1 208 ? 11.897 -24.835 2.067 1.00 82.06 208 ARG A O 1
ATOM 1626 N N . ARG A 1 209 ? 12.871 -24.029 0.211 1.00 84.38 209 ARG A N 1
ATOM 1627 C CA . ARG A 1 209 ? 13.468 -25.297 -0.244 1.00 84.38 209 ARG A CA 1
ATOM 1628 C C . ARG A 1 209 ? 14.823 -25.605 0.399 1.00 84.38 209 ARG A C 1
ATOM 1630 O O . ARG A 1 209 ? 15.390 -26.655 0.110 1.00 84.38 209 ARG A O 1
ATOM 1637 N N . GLY A 1 210 ? 15.360 -24.711 1.232 1.00 78.19 210 GLY A N 1
ATOM 1638 C CA . GLY A 1 210 ? 16.690 -24.864 1.823 1.00 78.19 210 GLY A CA 1
ATOM 1639 C C . GLY A 1 210 ? 17.833 -24.811 0.802 1.00 78.19 210 GLY A C 1
ATOM 1640 O O . GLY A 1 210 ? 18.929 -25.284 1.090 1.00 78.19 210 GLY A O 1
ATOM 1641 N N . GLN A 1 211 ? 17.596 -24.261 -0.393 1.00 82.25 211 GLN A N 1
ATOM 1642 C CA . GLN A 1 211 ? 18.629 -24.078 -1.410 1.00 82.25 211 GLN A CA 1
ATOM 1643 C C . GLN A 1 211 ? 19.180 -22.649 -1.331 1.00 82.25 211 GLN A C 1
ATOM 1645 O O . GLN A 1 211 ? 18.443 -21.701 -1.604 1.00 82.25 211 GLN A O 1
ATOM 1650 N N . PRO A 1 212 ? 20.465 -22.455 -0.988 1.00 73.19 212 PRO A N 1
ATOM 1651 C CA . PRO A 1 212 ? 21.054 -21.125 -0.977 1.00 73.19 212 PRO A CA 1
ATOM 1652 C C . PRO A 1 212 ? 21.183 -20.612 -2.418 1.00 73.19 212 PRO A C 1
ATOM 1654 O O . PRO A 1 212 ? 22.019 -21.085 -3.185 1.00 73.19 212 PRO A O 1
ATOM 1657 N N . MET A 1 213 ? 20.348 -19.642 -2.797 1.00 81.12 213 MET A N 1
ATOM 1658 C CA . MET A 1 213 ? 20.440 -18.956 -4.086 1.00 81.12 213 MET A CA 1
ATOM 1659 C C . MET A 1 213 ? 21.148 -17.614 -3.905 1.00 81.12 213 MET A C 1
ATOM 1661 O O . MET A 1 213 ? 20.778 -16.814 -3.047 1.00 81.12 213 MET A O 1
ATOM 1665 N N . THR A 1 214 ? 22.182 -17.353 -4.709 1.00 84.62 214 THR A N 1
ATOM 1666 C CA . THR A 1 214 ? 22.872 -16.058 -4.667 1.00 84.62 214 THR A CA 1
ATOM 1667 C C . THR A 1 214 ? 22.005 -14.968 -5.302 1.00 84.62 214 THR A C 1
ATOM 1669 O O . THR A 1 214 ? 21.263 -15.234 -6.248 1.00 84.62 214 THR A O 1
ATOM 1672 N N . LEU A 1 215 ? 22.151 -13.714 -4.854 1.00 83.44 215 LEU A N 1
ATOM 1673 C CA . LEU A 1 215 ? 21.426 -12.570 -5.435 1.00 83.44 215 LEU A CA 1
ATOM 1674 C C . LEU A 1 215 ? 21.654 -12.438 -6.950 1.00 83.44 215 LEU A C 1
ATOM 1676 O O . LEU A 1 215 ? 20.749 -12.082 -7.700 1.00 83.44 215 LEU A O 1
ATOM 1680 N N . LYS A 1 216 ? 22.862 -12.770 -7.417 1.00 85.44 216 LYS A N 1
ATOM 1681 C CA . LYS A 1 216 ? 23.225 -12.705 -8.836 1.00 85.44 216 LYS A CA 1
ATOM 1682 C C . LYS A 1 216 ? 22.522 -13.780 -9.660 1.00 85.44 216 LYS A C 1
ATOM 1684 O O . LYS A 1 216 ? 22.148 -13.514 -10.801 1.00 85.44 216 LYS A O 1
ATOM 1689 N N . ASP A 1 217 ? 22.375 -14.983 -9.118 1.00 86.81 217 ASP A N 1
ATOM 1690 C CA . ASP A 1 217 ? 21.716 -16.079 -9.827 1.00 86.81 217 ASP A CA 1
ATOM 1691 C C . ASP A 1 217 ? 20.197 -15.920 -9.798 1.00 86.81 217 ASP A C 1
ATOM 1693 O O . ASP A 1 217 ? 19.563 -16.107 -10.836 1.00 86.81 217 ASP A O 1
ATOM 1697 N N . ALA A 1 218 ? 19.645 -15.437 -8.681 1.00 86.00 218 ALA A N 1
ATOM 1698 C CA . ALA A 1 218 ? 18.248 -15.025 -8.592 1.00 86.00 218 ALA A CA 1
ATOM 1699 C C . ALA A 1 218 ? 17.922 -13.936 -9.626 1.00 86.00 218 ALA A C 1
ATOM 1701 O O . ALA A 1 218 ? 16.957 -14.071 -10.369 1.00 86.00 218 ALA A O 1
ATOM 1702 N N . TYR A 1 219 ? 18.781 -12.920 -9.778 1.00 87.81 219 TYR A N 1
ATOM 1703 C CA . TYR A 1 219 ? 18.610 -11.880 -10.797 1.00 87.81 219 TYR A CA 1
ATOM 1704 C C . TYR A 1 219 ? 18.643 -12.421 -12.230 1.00 87.81 219 TYR A C 1
ATOM 1706 O O . TYR A 1 219 ? 17.816 -12.036 -13.053 1.00 87.81 219 TYR A O 1
ATOM 1714 N N . LYS A 1 220 ? 19.578 -13.322 -12.558 1.00 88.31 220 LYS A N 1
ATOM 1715 C CA . LYS A 1 220 ? 19.627 -13.936 -13.897 1.00 88.31 220 LYS A CA 1
ATOM 1716 C C . LYS A 1 220 ? 18.375 -14.763 -14.172 1.00 88.31 220 LYS A C 1
ATOM 1718 O O . LYS A 1 220 ? 17.825 -14.671 -15.264 1.00 88.31 220 LYS A O 1
ATOM 1723 N N . ALA A 1 221 ? 17.945 -15.565 -13.200 1.00 87.50 221 ALA A N 1
ATOM 1724 C CA . ALA A 1 221 ? 16.734 -16.366 -13.308 1.00 87.50 221 ALA A CA 1
ATOM 1725 C C . ALA A 1 221 ? 15.496 -15.470 -13.468 1.00 87.50 221 ALA A C 1
ATOM 1727 O O . ALA A 1 221 ? 14.687 -15.712 -14.358 1.00 87.50 221 ALA A O 1
ATOM 1728 N N . ALA A 1 222 ? 15.410 -14.379 -12.706 1.00 88.00 222 ALA A N 1
ATOM 1729 C CA . ALA A 1 222 ? 14.340 -13.394 -12.811 1.00 88.00 222 ALA A CA 1
ATOM 1730 C C . ALA A 1 222 ? 14.332 -12.683 -14.181 1.00 88.00 222 ALA A C 1
ATOM 1732 O O . ALA A 1 222 ? 13.282 -12.561 -14.806 1.00 88.00 222 ALA A O 1
ATOM 1733 N N . CYS A 1 223 ? 15.502 -12.322 -14.729 1.00 88.06 223 CYS A N 1
ATOM 1734 C CA . CYS A 1 223 ? 15.625 -11.785 -16.095 1.00 88.06 223 CYS A CA 1
ATOM 1735 C C . CYS A 1 223 ? 15.120 -12.751 -17.181 1.00 88.06 223 CYS A C 1
ATOM 1737 O O . CYS A 1 223 ? 14.699 -12.305 -18.247 1.00 88.06 223 CYS A O 1
ATOM 1739 N N . LEU A 1 224 ? 15.216 -14.063 -16.946 1.00 87.56 224 LEU A N 1
ATOM 1740 C CA . LEU A 1 224 ? 14.727 -15.091 -17.869 1.00 87.56 224 LEU A CA 1
ATOM 1741 C C . LEU A 1 224 ? 13.235 -15.383 -17.679 1.00 87.56 224 LEU A C 1
ATOM 1743 O O . LEU A 1 224 ? 12.570 -15.748 -18.648 1.00 87.56 224 LEU A O 1
ATOM 1747 N N . ALA A 1 225 ? 12.733 -15.247 -16.452 1.00 87.88 225 ALA A N 1
ATOM 1748 C CA . ALA A 1 225 ? 11.327 -15.434 -16.117 1.00 87.88 225 ALA A CA 1
ATOM 1749 C C . ALA A 1 225 ? 10.458 -14.268 -16.615 1.00 87.88 225 ALA A C 1
ATOM 1751 O O . ALA A 1 225 ? 9.347 -14.491 -17.085 1.00 87.88 225 ALA A O 1
ATOM 1752 N N . ASN A 1 226 ? 10.975 -13.038 -16.568 1.00 87.38 226 ASN A N 1
ATOM 1753 C CA . ASN A 1 226 ? 10.253 -11.858 -17.023 1.00 87.38 226 ASN A CA 1
ATOM 1754 C C . ASN A 1 226 ? 10.287 -11.735 -18.560 1.00 87.38 226 ASN A C 1
ATOM 1756 O O . ASN A 1 226 ? 11.330 -11.470 -19.164 1.00 87.38 226 ASN A O 1
ATOM 1760 N N . ASP A 1 227 ? 9.125 -11.886 -19.202 1.00 86.00 227 ASP A N 1
ATOM 1761 C CA . ASP A 1 227 ? 8.989 -11.886 -20.665 1.00 86.00 227 ASP A CA 1
ATOM 1762 C C . ASP A 1 227 ? 9.508 -10.613 -21.342 1.00 86.00 227 ASP A C 1
ATOM 1764 O O . ASP A 1 227 ? 10.093 -10.679 -22.427 1.00 86.00 227 ASP A O 1
ATOM 1768 N N . ARG A 1 228 ? 9.319 -9.456 -20.703 1.00 84.81 228 ARG A N 1
ATOM 1769 C CA . ARG A 1 228 ? 9.705 -8.143 -21.236 1.00 84.81 228 ARG A CA 1
ATOM 1770 C C . ARG A 1 228 ? 11.220 -7.989 -21.256 1.00 84.81 228 ARG A C 1
ATOM 1772 O O . ARG A 1 228 ? 11.813 -7.735 -22.304 1.00 84.81 228 ARG A O 1
ATOM 1779 N N . VAL A 1 229 ? 11.862 -8.258 -20.121 1.00 87.00 229 VAL A N 1
ATOM 1780 C CA . VAL A 1 229 ? 13.328 -8.235 -20.005 1.00 87.00 229 VAL A CA 1
ATOM 1781 C C . VAL A 1 229 ? 13.958 -9.280 -20.926 1.00 87.00 229 VAL A C 1
ATOM 1783 O O . VAL A 1 229 ? 14.911 -8.979 -21.651 1.00 87.00 229 VAL A O 1
ATOM 1786 N N . ARG A 1 230 ? 13.384 -10.487 -20.988 1.00 88.88 230 ARG A N 1
ATOM 1787 C CA . ARG A 1 230 ? 13.831 -11.545 -21.899 1.00 88.88 230 ARG A CA 1
ATOM 1788 C C . ARG A 1 230 ? 13.742 -11.123 -23.365 1.00 88.88 230 ARG A C 1
ATOM 1790 O O . ARG A 1 230 ? 14.682 -11.381 -24.121 1.00 88.88 230 ARG A O 1
ATOM 1797 N N . ALA A 1 231 ? 12.660 -10.458 -23.776 1.00 87.12 231 ALA A N 1
ATOM 1798 C CA . ALA A 1 231 ? 12.510 -9.947 -25.136 1.00 87.12 231 ALA A CA 1
ATOM 1799 C C . ALA A 1 231 ? 13.631 -8.955 -25.483 1.00 87.12 231 ALA A C 1
ATOM 1801 O O . ALA A 1 231 ? 14.308 -9.149 -26.496 1.00 87.12 231 ALA A O 1
ATOM 1802 N N . VAL A 1 232 ? 13.911 -7.984 -24.605 1.00 86.75 232 VAL A N 1
ATOM 1803 C CA . VAL A 1 232 ? 15.004 -7.007 -24.780 1.00 86.75 232 VAL A CA 1
ATOM 1804 C C . VAL A 1 232 ? 16.368 -7.692 -24.874 1.00 86.75 232 VAL A C 1
ATOM 1806 O O . VAL A 1 232 ? 17.142 -7.426 -25.797 1.00 86.75 232 VAL A O 1
ATOM 1809 N N . LEU A 1 233 ? 16.668 -8.626 -23.966 1.00 86.75 233 LEU A N 1
ATOM 1810 C CA . LEU A 1 233 ? 17.928 -9.375 -23.982 1.00 86.75 233 LEU A CA 1
ATOM 1811 C C . LEU A 1 233 ? 18.087 -10.198 -25.268 1.00 86.75 233 LEU A C 1
ATOM 1813 O O . LEU A 1 233 ? 19.162 -10.202 -25.873 1.00 86.75 233 LEU A O 1
ATOM 1817 N N . SER A 1 234 ? 17.014 -10.849 -25.724 1.00 86.56 234 SER A N 1
ATOM 1818 C CA . SER A 1 234 ? 17.017 -11.620 -26.970 1.00 86.56 234 SER A CA 1
ATOM 1819 C C . SER A 1 234 ? 17.209 -10.727 -28.201 1.00 86.56 234 SER A C 1
ATOM 1821 O O . SER A 1 234 ? 17.951 -11.085 -29.117 1.00 86.56 234 SER A O 1
ATOM 1823 N N . GLN A 1 235 ? 16.607 -9.534 -28.208 1.00 86.25 235 GLN A N 1
ATOM 1824 C CA . GLN A 1 235 ? 16.755 -8.552 -29.277 1.00 86.25 235 GLN A CA 1
ATOM 1825 C C . GLN A 1 235 ? 18.191 -8.021 -29.333 1.00 86.25 235 GLN A C 1
ATOM 1827 O O . GLN A 1 235 ? 18.787 -7.989 -30.410 1.00 86.25 235 GLN A O 1
ATOM 1832 N N . ARG A 1 236 ? 18.790 -7.699 -28.178 1.00 86.00 236 ARG A N 1
ATOM 1833 C CA . ARG A 1 236 ? 20.207 -7.316 -28.070 1.00 86.00 236 ARG A CA 1
ATOM 1834 C C . ARG A 1 236 ? 21.139 -8.427 -28.561 1.00 86.00 236 ARG A C 1
ATOM 1836 O O . ARG A 1 236 ? 22.104 -8.140 -29.268 1.00 86.00 236 ARG A O 1
ATOM 1843 N N . ALA A 1 237 ? 20.858 -9.687 -28.221 1.00 86.38 237 ALA A N 1
ATOM 1844 C CA . ALA A 1 237 ? 21.649 -10.831 -28.678 1.00 86.38 237 ALA A CA 1
ATOM 1845 C C . ALA A 1 237 ? 21.584 -10.997 -30.207 1.00 86.38 237 ALA A C 1
ATOM 1847 O O . ALA A 1 237 ? 22.627 -11.098 -30.856 1.00 86.38 237 ALA A O 1
ATOM 1848 N N . LYS A 1 238 ? 20.380 -10.929 -30.794 1.00 86.62 238 LYS A N 1
ATOM 1849 C CA . LYS A 1 238 ? 20.176 -10.973 -32.253 1.00 86.62 238 LYS A CA 1
ATOM 1850 C C . LYS A 1 238 ? 20.872 -9.810 -32.966 1.00 86.62 238 LYS A C 1
ATOM 1852 O O . LYS A 1 238 ? 21.546 -10.030 -33.968 1.00 86.62 238 LYS A O 1
ATOM 1857 N N . ALA A 1 239 ? 20.765 -8.591 -32.432 1.00 83.62 239 ALA A N 1
ATOM 1858 C CA . ALA A 1 239 ? 21.425 -7.411 -32.991 1.00 83.62 239 ALA A CA 1
ATOM 1859 C C . ALA A 1 239 ? 22.957 -7.548 -32.980 1.00 83.62 239 ALA A C 1
ATOM 1861 O O . ALA A 1 239 ? 23.603 -7.275 -33.990 1.00 83.62 239 ALA A O 1
ATOM 1862 N N . LYS A 1 240 ? 23.543 -8.047 -31.881 1.00 84.12 240 LYS A N 1
ATOM 1863 C CA . LYS A 1 240 ? 24.987 -8.325 -31.800 1.00 84.12 240 LYS A CA 1
ATOM 1864 C C . LYS A 1 240 ? 25.433 -9.399 -32.794 1.00 84.12 240 LYS A C 1
ATOM 1866 O O . LYS A 1 240 ? 26.476 -9.242 -33.422 1.00 84.12 240 LYS A O 1
ATOM 1871 N N . GLN A 1 241 ? 24.654 -10.466 -32.965 1.00 82.88 241 GLN A N 1
ATOM 1872 C CA . GLN A 1 241 ? 24.972 -11.529 -33.922 1.00 82.88 241 GLN A CA 1
ATOM 1873 C C . GLN A 1 241 ? 24.897 -11.031 -35.374 1.00 82.88 241 GLN A C 1
ATOM 1875 O O . GLN A 1 241 ? 25.790 -11.322 -36.168 1.00 82.88 241 GLN A O 1
ATOM 1880 N N . ALA A 1 242 ? 23.889 -10.218 -35.703 1.00 79.00 242 ALA A N 1
ATOM 1881 C CA . ALA A 1 242 ? 23.774 -9.578 -37.011 1.00 79.00 242 ALA A CA 1
ATOM 1882 C C . ALA A 1 242 ? 24.954 -8.630 -37.290 1.00 79.00 242 ALA A C 1
ATOM 1884 O O . ALA A 1 242 ? 25.530 -8.677 -38.373 1.00 79.00 242 ALA A O 1
ATOM 1885 N N . GLN A 1 243 ? 25.369 -7.827 -36.303 1.00 78.00 243 GLN A N 1
ATOM 1886 C CA . GLN A 1 243 ? 26.533 -6.936 -36.412 1.00 78.00 243 GLN A CA 1
ATOM 1887 C C . GLN A 1 243 ? 27.861 -7.696 -36.560 1.00 78.00 243 GLN A C 1
ATOM 1889 O O . GLN A 1 243 ? 28.732 -7.282 -37.323 1.00 78.00 243 GLN A O 1
ATOM 1894 N N . ALA A 1 244 ? 28.031 -8.823 -35.863 1.00 77.44 244 ALA A N 1
ATOM 1895 C CA . ALA A 1 244 ? 29.215 -9.667 -36.018 1.00 77.44 244 ALA A CA 1
ATOM 1896 C C . ALA A 1 244 ? 29.279 -10.303 -37.418 1.00 77.44 244 ALA A C 1
ATOM 1898 O O . ALA A 1 244 ? 30.347 -10.333 -38.031 1.00 77.44 244 ALA A O 1
ATOM 1899 N N . GLY A 1 245 ? 28.134 -10.752 -37.945 1.00 77.12 245 GLY A N 1
ATOM 1900 C CA . GLY A 1 245 ? 28.016 -11.286 -39.302 1.00 77.12 245 GLY A CA 1
ATOM 1901 C C . GLY A 1 245 ? 28.305 -10.241 -40.384 1.00 77.12 245 GLY A C 1
ATOM 1902 O O . GLY A 1 245 ? 29.065 -10.518 -41.310 1.00 77.12 245 GLY A O 1
ATOM 1903 N N . THR A 1 246 ? 27.777 -9.019 -40.251 1.00 77.50 246 THR A N 1
ATOM 1904 C CA . THR A 1 246 ? 28.052 -7.933 -41.207 1.00 77.50 246 THR A CA 1
ATOM 1905 C C . THR A 1 246 ? 29.499 -7.457 -41.139 1.00 77.50 246 THR A C 1
ATOM 1907 O O . THR A 1 246 ? 30.103 -7.248 -42.187 1.00 77.50 246 THR A O 1
ATOM 1910 N N . ALA A 1 247 ? 30.101 -7.364 -39.950 1.00 77.12 247 ALA A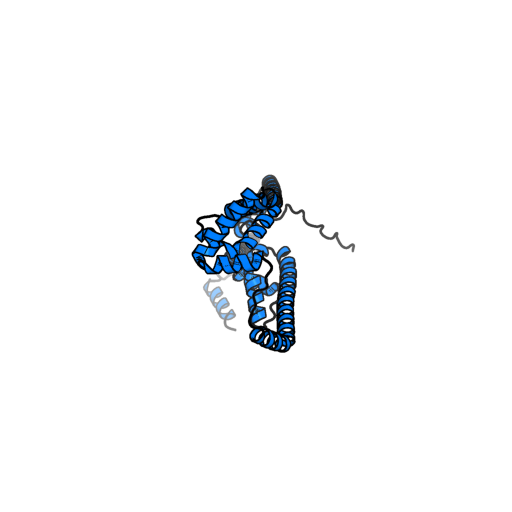 N 1
ATOM 1911 C CA . ALA A 1 247 ? 31.517 -7.025 -39.806 1.00 77.12 247 ALA A CA 1
ATOM 1912 C C . ALA A 1 247 ? 32.437 -8.105 -40.403 1.00 77.12 247 ALA A C 1
ATOM 1914 O O . ALA A 1 247 ? 33.431 -7.780 -41.051 1.00 77.12 247 ALA A O 1
ATOM 1915 N N . ALA A 1 248 ? 32.109 -9.390 -40.227 1.00 77.56 248 ALA A N 1
ATOM 1916 C CA . ALA A 1 248 ? 32.843 -10.491 -40.851 1.00 77.56 248 ALA A CA 1
ATOM 1917 C C . ALA A 1 248 ? 32.700 -10.475 -42.382 1.00 77.56 248 ALA A C 1
ATOM 1919 O O . ALA A 1 248 ? 33.700 -10.597 -43.088 1.00 77.56 248 ALA A O 1
ATOM 1920 N N . ALA A 1 249 ? 31.490 -10.239 -42.898 1.00 77.38 249 ALA A N 1
ATOM 1921 C CA . ALA A 1 249 ? 31.234 -10.115 -44.331 1.00 77.38 249 ALA A CA 1
ATOM 1922 C C . ALA A 1 249 ? 31.941 -8.895 -44.949 1.00 77.38 249 ALA A C 1
ATOM 1924 O O . ALA A 1 249 ? 32.507 -8.993 -46.036 1.00 77.38 249 ALA A O 1
ATOM 1925 N N . GLN A 1 250 ? 31.969 -7.757 -44.251 1.00 78.81 250 GLN A N 1
ATOM 1926 C CA . GLN A 1 250 ? 32.702 -6.563 -44.680 1.00 78.81 250 GLN A CA 1
ATOM 1927 C C . GLN A 1 250 ? 34.215 -6.800 -44.694 1.00 78.81 250 GLN A C 1
ATOM 1929 O O . GLN A 1 250 ? 34.857 -6.432 -45.675 1.00 78.81 250 GLN A O 1
ATOM 1934 N N . ARG A 1 251 ? 34.773 -7.477 -43.677 1.00 78.38 251 ARG A N 1
ATOM 1935 C CA . ARG A 1 251 ? 36.193 -7.875 -43.661 1.00 78.38 251 ARG A CA 1
ATOM 1936 C C . ARG A 1 251 ? 36.538 -8.848 -44.788 1.00 78.38 251 ARG A C 1
ATOM 1938 O O . ARG A 1 251 ? 37.567 -8.682 -45.437 1.00 78.38 251 ARG A O 1
ATOM 1945 N N . ALA A 1 252 ? 35.680 -9.835 -45.048 1.00 77.88 252 ALA A N 1
ATOM 1946 C CA . ALA A 1 252 ? 35.862 -10.772 -46.154 1.00 77.88 252 ALA A CA 1
ATOM 1947 C C . ALA A 1 252 ? 35.809 -10.052 -47.511 1.00 77.88 252 ALA A C 1
ATOM 1949 O O . ALA A 1 252 ? 36.645 -10.300 -48.377 1.00 77.88 252 ALA A O 1
ATOM 1950 N N . ARG A 1 253 ? 34.885 -9.094 -47.673 1.00 76.56 253 ARG A N 1
ATOM 1951 C CA . ARG A 1 253 ? 34.796 -8.269 -48.880 1.00 76.56 253 ARG A CA 1
ATOM 1952 C C . ARG A 1 253 ? 36.043 -7.414 -49.066 1.00 76.56 253 ARG A C 1
ATOM 1954 O O . ARG A 1 253 ? 36.605 -7.453 -50.150 1.00 76.56 253 ARG A O 1
ATOM 1961 N N . SER A 1 254 ? 36.504 -6.700 -48.033 1.00 75.12 254 SER A N 1
ATOM 1962 C CA . SER A 1 254 ? 37.723 -5.879 -48.110 1.00 75.12 254 SER A CA 1
ATOM 1963 C C . SER A 1 254 ? 38.968 -6.712 -48.419 1.00 75.12 254 SER A C 1
ATOM 1965 O O . SER A 1 254 ? 39.792 -6.283 -49.221 1.00 75.12 254 SER A O 1
ATOM 1967 N N . ALA A 1 255 ? 39.071 -7.919 -47.849 1.00 71.12 255 ALA A N 1
ATOM 1968 C CA . ALA A 1 255 ? 40.164 -8.848 -48.127 1.00 71.12 255 ALA A CA 1
ATOM 1969 C C . ALA A 1 255 ? 40.143 -9.359 -49.581 1.00 71.12 255 ALA A C 1
ATOM 1971 O O . ALA A 1 255 ? 41.191 -9.468 -50.215 1.00 71.12 255 ALA A O 1
ATOM 1972 N N . ALA A 1 256 ? 38.957 -9.610 -50.146 1.00 67.31 256 ALA A N 1
ATOM 1973 C CA . ALA A 1 256 ? 38.815 -10.013 -51.544 1.00 67.31 256 ALA A CA 1
ATOM 1974 C C . ALA A 1 256 ? 39.215 -8.894 -52.527 1.00 67.31 256 ALA A C 1
ATOM 1976 O O . ALA A 1 256 ? 39.854 -9.173 -53.540 1.00 67.31 256 ALA A O 1
ATOM 1977 N N . VAL A 1 257 ? 38.916 -7.620 -52.223 1.00 64.75 257 VAL A N 1
ATOM 1978 C CA . VAL A 1 257 ? 39.336 -6.497 -53.090 1.00 64.75 257 VAL A CA 1
ATOM 1979 C C . VAL A 1 257 ? 40.847 -6.255 -53.029 1.00 64.75 257 VAL A C 1
ATOM 1981 O O . VAL A 1 257 ? 41.439 -5.894 -54.041 1.00 64.75 257 VAL A O 1
ATOM 1984 N N . SER A 1 258 ? 41.496 -6.513 -51.886 1.00 58.00 258 SER A N 1
ATOM 1985 C CA . SER A 1 258 ? 42.960 -6.403 -51.762 1.00 58.00 258 SER A CA 1
ATOM 1986 C C . SER A 1 258 ? 43.743 -7.482 -52.520 1.00 58.00 258 SER A C 1
ATOM 1988 O O . SER A 1 258 ? 44.928 -7.293 -52.772 1.00 58.00 258 SER A O 1
ATOM 1990 N N . VAL A 1 259 ? 43.100 -8.585 -52.921 1.00 57.16 259 VAL A N 1
ATOM 1991 C CA . VAL A 1 259 ? 43.733 -9.653 -53.720 1.00 57.16 259 VAL A CA 1
ATOM 1992 C C . VAL A 1 259 ? 43.588 -9.409 -55.231 1.00 57.16 259 VAL A C 1
ATOM 1994 O O . VAL A 1 259 ? 44.410 -9.884 -56.006 1.00 57.16 259 VAL A O 1
ATOM 1997 N N . SER A 1 260 ? 42.623 -8.596 -55.674 1.00 53.72 260 SER A N 1
ATOM 1998 C CA . SER A 1 260 ? 42.402 -8.307 -57.104 1.00 53.72 260 SER A CA 1
ATOM 1999 C C . SER A 1 260 ? 43.259 -7.154 -57.669 1.00 53.72 260 SER A C 1
ATOM 2001 O O . SER A 1 260 ? 43.075 -6.778 -58.826 1.00 53.72 260 SER A O 1
ATOM 2003 N N . GLY A 1 261 ? 44.168 -6.573 -56.874 1.00 50.56 261 GLY A N 1
ATOM 2004 C CA . GLY A 1 261 ? 44.998 -5.415 -57.247 1.00 50.56 261 GLY A CA 1
ATOM 2005 C C . GLY A 1 261 ? 46.476 -5.708 -57.537 1.00 50.56 261 GLY A C 1
ATOM 2006 O O . GLY A 1 261 ? 47.215 -4.782 -57.861 1.00 50.56 261 GLY A O 1
ATOM 2007 N N . ALA A 1 262 ? 46.929 -6.959 -57.434 1.00 45.69 262 ALA A N 1
ATOM 2008 C CA . ALA A 1 262 ? 48.310 -7.335 -57.731 1.00 45.69 262 ALA A CA 1
ATOM 2009 C C . ALA A 1 262 ? 48.344 -8.303 -58.917 1.00 45.69 262 ALA A C 1
ATOM 2011 O O . ALA A 1 262 ? 48.064 -9.489 -58.770 1.00 45.69 262 ALA A O 1
ATOM 2012 N N . ALA A 1 263 ? 48.706 -7.799 -60.095 1.00 42.94 263 ALA A N 1
ATOM 2013 C CA . ALA A 1 263 ? 49.188 -8.647 -61.174 1.00 42.94 263 ALA A CA 1
ATOM 2014 C C . ALA A 1 263 ? 50.701 -8.852 -61.000 1.00 42.94 263 ALA A C 1
ATOM 2016 O O . ALA A 1 263 ? 51.447 -7.876 -61.091 1.00 42.94 263 ALA A O 1
ATOM 2017 N N . PRO A 1 264 ? 51.196 -10.085 -60.820 1.00 43.84 264 PRO A N 1
ATOM 2018 C CA . PRO A 1 264 ? 52.523 -10.440 -61.271 1.00 43.84 264 PRO A CA 1
ATOM 2019 C C . PRO A 1 264 ? 52.404 -11.008 -62.689 1.00 43.84 264 PRO A C 1
ATOM 2021 O O . PRO A 1 264 ? 51.824 -12.065 -62.926 1.00 43.84 264 PRO A O 1
ATOM 2024 N N . MET A 1 265 ? 52.964 -10.279 -63.650 1.00 43.59 265 MET A N 1
ATOM 2025 C CA . MET A 1 265 ? 53.349 -10.845 -64.939 1.00 43.59 265 MET A CA 1
ATOM 2026 C C . MET A 1 265 ? 54.407 -11.925 -64.685 1.00 43.59 265 MET A C 1
ATOM 2028 O O . MET A 1 265 ? 55.514 -11.615 -64.251 1.00 43.59 265 MET A O 1
ATOM 2032 N N . GLY A 1 266 ? 54.067 -13.186 -64.940 1.00 36.94 266 GLY A N 1
ATOM 2033 C CA . GLY A 1 266 ? 54.995 -14.309 -64.823 1.00 36.94 266 GLY A CA 1
ATOM 2034 C C . GLY A 1 266 ? 54.278 -15.639 -65.008 1.00 36.94 266 GLY A C 1
ATOM 2035 O O . GLY A 1 266 ? 53.746 -16.202 -64.062 1.00 36.94 266 GLY A O 1
ATOM 2036 N N . ALA A 1 267 ? 54.225 -16.102 -66.254 1.00 43.09 267 ALA A N 1
ATOM 2037 C CA . ALA A 1 267 ? 53.596 -17.347 -66.672 1.00 43.09 267 ALA A CA 1
ATOM 2038 C C . ALA A 1 267 ? 54.082 -18.577 -65.885 1.00 43.09 267 ALA A C 1
ATOM 2040 O O . ALA A 1 267 ? 55.285 -18.720 -65.696 1.00 43.09 267 ALA A O 1
ATOM 2041 N N . LEU A 1 268 ? 53.156 -19.492 -65.553 1.00 37.16 268 LEU A N 1
ATOM 2042 C CA . LEU A 1 268 ? 53.302 -20.957 -65.635 1.00 37.16 268 LEU A CA 1
ATOM 2043 C C . LEU A 1 268 ? 51.948 -21.651 -65.334 1.00 37.16 268 LEU A C 1
ATOM 2045 O O . LEU A 1 268 ? 51.451 -21.597 -64.220 1.00 37.16 268 LEU A O 1
ATOM 2049 N N . LYS A 1 269 ? 51.379 -22.254 -66.391 1.00 39.06 269 LYS A N 1
ATOM 2050 C CA . LYS A 1 269 ? 50.565 -23.492 -66.494 1.00 39.06 269 LYS A CA 1
ATOM 2051 C C . LYS A 1 269 ? 49.632 -23.938 -65.340 1.00 39.06 269 LYS A C 1
ATOM 2053 O O . LYS A 1 269 ? 50.126 -24.223 -64.264 1.00 39.06 269 LYS A O 1
ATOM 2058 N N . GLN A 1 270 ? 48.356 -24.172 -65.715 1.00 38.53 270 GLN A N 1
ATOM 2059 C CA . GLN A 1 270 ? 47.430 -25.288 -65.357 1.00 38.53 270 GLN A CA 1
ATOM 2060 C C . GLN A 1 270 ? 47.271 -25.690 -63.869 1.00 38.53 270 GLN A C 1
ATOM 2062 O O . GLN A 1 270 ? 48.247 -25.876 -63.165 1.00 38.53 270 GLN A O 1
ATOM 2067 N N . ASP A 1 271 ? 46.087 -25.901 -63.289 1.00 36.78 271 ASP A N 1
ATOM 2068 C CA . ASP A 1 271 ? 44.799 -26.372 -63.810 1.00 36.78 271 ASP A CA 1
ATOM 2069 C C . ASP A 1 271 ? 43.619 -25.686 -63.095 1.00 36.78 271 ASP A C 1
ATOM 2071 O O . ASP A 1 271 ? 43.726 -25.177 -61.980 1.00 36.78 271 ASP A O 1
ATOM 2075 N N . THR A 1 272 ? 42.464 -25.692 -63.756 1.00 44.50 272 THR A N 1
ATOM 2076 C CA . THR A 1 272 ? 41.173 -25.259 -63.221 1.00 44.50 272 THR A CA 1
ATOM 2077 C C . THR A 1 272 ? 40.777 -26.100 -62.007 1.00 44.50 272 THR A C 1
ATOM 2079 O O . THR A 1 272 ? 40.408 -27.267 -62.139 1.00 44.50 272 THR A O 1
ATOM 2082 N N . THR A 1 273 ? 40.830 -25.498 -60.820 1.00 50.56 273 THR A N 1
ATOM 2083 C CA . THR A 1 273 ? 40.317 -26.068 -59.571 1.00 50.56 273 THR A CA 1
ATOM 2084 C C . THR A 1 273 ? 38.794 -26.139 -59.632 1.00 50.56 273 THR A C 1
ATOM 2086 O O . THR A 1 273 ? 38.088 -25.207 -59.248 1.00 50.56 273 THR A O 1
ATOM 2089 N N . ASP A 1 274 ? 38.291 -27.245 -60.170 1.00 59.31 274 ASP A N 1
ATOM 2090 C CA . ASP A 1 274 ? 36.872 -27.567 -60.191 1.00 59.31 274 ASP A CA 1
ATOM 2091 C C . ASP A 1 274 ? 36.305 -27.606 -58.765 1.00 59.31 274 ASP A C 1
ATOM 2093 O O . ASP A 1 274 ? 36.927 -28.103 -57.823 1.00 59.31 274 ASP A O 1
ATOM 2097 N N . VAL A 1 275 ? 35.076 -27.113 -58.607 1.00 67.19 275 VAL A N 1
ATOM 2098 C CA . VAL A 1 275 ? 34.347 -27.055 -57.323 1.00 67.19 275 VAL A CA 1
ATOM 2099 C C . VAL A 1 275 ? 34.255 -28.441 -56.663 1.00 67.19 275 VAL A C 1
ATOM 2101 O O . VAL A 1 275 ? 34.198 -28.559 -55.439 1.00 67.19 275 VAL A O 1
ATOM 2104 N N . ARG A 1 276 ? 34.318 -29.504 -57.470 1.00 63.59 276 ARG A N 1
ATOM 2105 C CA . ARG A 1 276 ? 34.342 -30.903 -57.034 1.00 63.59 276 ARG A CA 1
ATOM 2106 C C . ARG A 1 276 ? 35.558 -31.240 -56.163 1.00 63.59 276 ARG A C 1
ATOM 2108 O O . ARG A 1 276 ? 35.395 -31.886 -55.132 1.00 63.59 276 ARG A O 1
ATOM 2115 N N . SER A 1 277 ? 36.735 -30.729 -56.516 1.00 66.38 277 SER A N 1
ATOM 2116 C CA . SER A 1 277 ? 37.996 -30.944 -55.792 1.00 66.38 277 SER A CA 1
ATOM 2117 C C . SER A 1 277 ? 37.984 -30.258 -54.422 1.00 66.38 277 SER A C 1
ATOM 2119 O O . SER A 1 277 ? 38.516 -30.779 -53.443 1.00 66.38 277 SER A O 1
ATOM 2121 N N . ALA A 1 278 ? 37.328 -29.096 -54.336 1.00 67.50 278 ALA A N 1
ATOM 2122 C CA . ALA A 1 278 ? 37.156 -28.363 -53.084 1.00 67.50 278 ALA A CA 1
ATOM 2123 C C . ALA A 1 278 ? 36.184 -29.072 -52.122 1.00 67.50 278 ALA A C 1
ATOM 2125 O O . ALA A 1 278 ? 36.382 -29.038 -50.908 1.00 67.50 278 ALA A O 1
ATOM 2126 N N . ILE A 1 279 ? 35.159 -29.748 -52.654 1.00 68.94 279 ILE A N 1
ATOM 2127 C CA . ILE A 1 279 ? 34.191 -30.508 -51.851 1.00 68.94 279 ILE A CA 1
ATOM 2128 C C . ILE A 1 279 ? 34.807 -31.817 -51.331 1.00 68.94 279 ILE A C 1
ATOM 2130 O O . ILE A 1 279 ? 34.629 -32.136 -50.157 1.00 68.94 279 ILE A O 1
ATOM 2134 N N . GLU A 1 280 ? 35.585 -32.545 -52.141 1.00 70.19 280 GLU A N 1
ATOM 2135 C CA . GLU A 1 280 ? 36.283 -33.761 -51.682 1.00 70.19 280 GLU A CA 1
ATOM 2136 C C . GLU A 1 280 ? 37.302 -33.469 -50.569 1.00 70.19 280 GLU A C 1
ATOM 2138 O O . GLU A 1 280 ? 37.364 -34.204 -49.580 1.00 70.19 280 GLU A O 1
ATOM 2143 N N . ALA A 1 281 ? 38.035 -32.354 -50.661 1.00 70.19 281 ALA A N 1
ATOM 2144 C CA . ALA A 1 281 ? 38.958 -31.926 -49.609 1.00 70.19 281 ALA A CA 1
ATOM 2145 C C . ALA A 1 281 ? 38.238 -31.570 -48.292 1.00 70.19 281 ALA A C 1
ATOM 2147 O O . ALA A 1 281 ? 38.733 -31.882 -47.207 1.00 70.19 281 ALA A O 1
ATOM 2148 N N . ALA A 1 282 ? 37.049 -30.963 -48.372 1.00 68.44 282 ALA A N 1
ATOM 2149 C CA . ALA A 1 282 ? 36.243 -30.629 -47.199 1.00 68.44 282 ALA A CA 1
ATOM 2150 C C . ALA A 1 282 ? 35.652 -31.877 -46.515 1.00 68.44 282 ALA A C 1
ATOM 2152 O O . ALA A 1 282 ? 35.609 -31.945 -45.286 1.00 68.44 282 ALA A O 1
ATOM 2153 N N . ILE A 1 283 ? 35.250 -32.888 -47.292 1.00 74.75 283 ILE A N 1
ATOM 2154 C CA . ILE A 1 283 ? 34.735 -34.158 -46.757 1.00 74.75 283 ILE A CA 1
ATOM 2155 C C . ILE A 1 283 ? 35.854 -34.945 -46.058 1.00 74.75 283 ILE A C 1
ATOM 2157 O O . ILE A 1 283 ? 35.642 -35.451 -44.957 1.00 74.75 283 ILE A O 1
ATOM 2161 N N . ALA A 1 284 ? 37.063 -34.976 -46.627 1.00 70.00 284 ALA A N 1
ATOM 2162 C CA . ALA A 1 284 ? 38.213 -35.658 -46.026 1.00 70.00 284 ALA A CA 1
ATOM 2163 C C . ALA A 1 284 ? 38.681 -35.028 -44.697 1.00 70.00 284 ALA A C 1
ATOM 2165 O O . ALA A 1 284 ? 39.187 -35.729 -43.820 1.00 70.00 284 ALA A O 1
ATOM 2166 N N . MET A 1 285 ? 38.495 -33.715 -44.517 1.00 68.06 285 MET A N 1
ATOM 2167 C CA . MET A 1 285 ? 38.784 -33.027 -43.250 1.00 68.06 285 MET A CA 1
ATOM 2168 C C . MET A 1 285 ? 37.723 -33.267 -42.166 1.00 68.06 285 MET A C 1
ATOM 2170 O O . MET A 1 285 ? 38.024 -33.121 -40.985 1.00 68.06 285 MET A O 1
ATOM 2174 N N . SER A 1 286 ? 36.500 -33.639 -42.550 1.00 67.69 286 SER A N 1
ATOM 2175 C CA . SER A 1 286 ? 35.384 -33.895 -41.632 1.00 67.69 286 SER A CA 1
ATOM 2176 C C . SER A 1 286 ? 35.360 -35.325 -41.074 1.00 67.69 286 SER A C 1
ATOM 2178 O O . SER A 1 286 ? 34.560 -35.604 -40.182 1.00 67.69 286 SER A O 1
ATOM 2180 N N . SER A 1 287 ? 36.175 -36.243 -41.601 1.00 57.16 287 SER A N 1
ATOM 2181 C CA . SER A 1 287 ? 36.147 -37.668 -41.245 1.00 57.16 287 SER A CA 1
ATOM 2182 C C . SER A 1 287 ? 37.341 -38.120 -40.388 1.00 57.16 287 SER A C 1
ATOM 2184 O O . SER A 1 287 ? 37.837 -39.233 -40.569 1.00 57.16 287 SER A O 1
ATOM 2186 N N . ARG A 1 288 ? 37.817 -37.276 -39.465 1.00 46.62 288 ARG A N 1
ATOM 2187 C CA . ARG A 1 288 ? 38.723 -37.675 -38.373 1.00 46.62 288 ARG A CA 1
ATOM 2188 C C . ARG A 1 288 ? 38.128 -37.345 -37.018 1.00 46.62 288 ARG A C 1
ATOM 2190 O O . ARG A 1 288 ? 37.585 -36.229 -36.886 1.00 46.62 288 ARG A O 1
#

Foldseek 3Di:
DDDDDDDDDDPPLQFDDLPDFPVVRVCLVVDDPVVSVVVVVVVVVVVVVCVVCVVVVVVVVVQCVVCVVVQVVCVVVVHGSVVVVVVVVVVVVCCVPPDPVSNVVVVVVCCVPVNCVVPNPVSVVVVVCVVVVNDDCDPPVVVVVVVVVCVVCVVVVVVVVVVVVVVVVVVVVVVVVVVVVLVVVLVPDPCSVVLVVQLVVVCVVCVVVVHDDDSVNSVVVSCCVRPSSVVVVVVVVVVVVVVVVVVVVVVVVVVVVVVVPDDDPDDDDDDDPPPVNVVVVVVVVVPD

Radius of gyration: 39.1 Å; chains: 1; bounding box: 92×58×110 Å

Sequence (288 aa):
MQPGPKPGPKPQGERAPASWRPEVREHWAQLPEPVRAEVVRREVEVQRTLQESAEARKSFDAVMRTIAPYEAFIKAENSNPLQAIDNLMSTAARLRTGTAPELAQMVAGIVRQFGVGRFGNTFIEQLDAALAGQPMQADPQQMAMQQALDQRLAPMQQMLTQFQQAQVAQQQRVAQEAQGAVAQFLERAEFGNDVREEMADLLEVAQRRGQPMTLKDAYKAACLANDRVRAVLSQRAKAKQAQAGTAAAQRARSAAVSVSGAAPMGALKQDTTDVRSAIEAAIAMSSR